Protein AF-A0AAV0CKN6-F1 (afdb_monomer_lite)

pLDDT: mean 80.54, std 20.23, range [41.22, 98.5]

Radius of gyration: 58.05 Å; chains: 1; bounding box: 113×53×182 Å

Foldseek 3Di:
DPDPVVVVVVVVVVVVVVVVVVVVVVVVVVVVVVVVVVVVVVVVVVVVVVVVVVVVVVVVVVVVVVVVVVVVVVVVVVVVVVVVVVVVVVVVVVVVVVVCVDPVVVVVV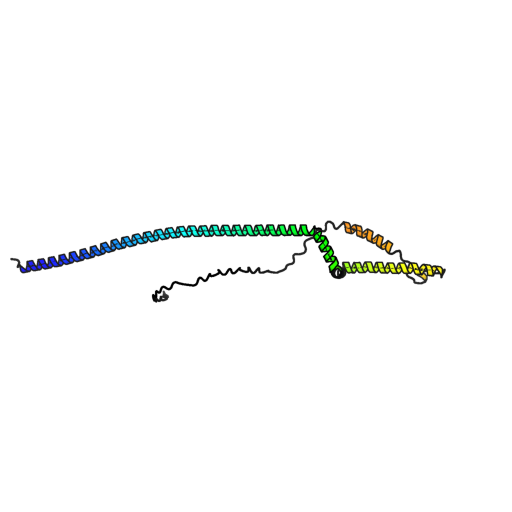VVVCVVCVVVVLVVCCPDPVNVVVVVVVVVLVVLQVVLVVCVVVVVVVVVVDVPDDCVVVVHDDRDDRSVVVVVVVVVVVVVVVVPPPPPPPPDDPPPPDPDPPPPPPPPPPPPPPPPDPDDDDDDDDDDDDDDDDDDDDDDDD

Sequence (253 aa):
MVSRRERLQKMNEELASLTNDTLEHRGHRAMAEAVLVTSEIIRRKDEQVRELQKALAIEQGKRNKMVKDMGALKDAHAAEIAYKNECHVRALDAAIDAYKESSEFEAERKAYIKAHLNEIGEEWLATPLGEEKVTQESLIAYQAGLYDMQQKIYPKLRDKFDDFDVNGWGLPKEMIDPEALVAKQQNSVAILGSLSSDADITEPPAVAEGGALELQMVEDNHQPLSAQTDSDRAVESAVDGRSVGQNISEADV

Secondary structure (DSSP, 8-state):
---HHHHHHHHHHHHHHHHHHHHHHHHHHHHHHHHHHHHHHHHHHHHHHHHHHHHHHHHHHHHHHHHHHHHHHHHHHHHHHHHHHHHHHHHHHHHHHHHHTSHHHHHHHHHHHHHSHHHHHHHHHTSHHHHHHHHHHHHHHHHHHHHHHHHHHHHHHHTT-TT--TTTTTPPPPPP-HHHHHHHHHHHHTTTTTSTT--------------------------------------------------------

Organism: NCBI:txid186058

Structure (mmCIF, N/CA/C/O backbone):
data_AF-A0AAV0CKN6-F1
#
_entry.id   AF-A0AAV0CKN6-F1
#
loop_
_atom_site.group_PDB
_atom_site.id
_atom_site.type_symbol
_atom_site.label_atom_id
_atom_site.label_alt_id
_atom_site.label_comp_id
_atom_site.label_asym_id
_atom_site.label_entity_id
_atom_site.label_seq_id
_atom_site.pdbx_PDB_ins_code
_atom_site.Cartn_x
_atom_site.Cartn_y
_atom_site.Cartn_z
_atom_site.occupancy
_atom_site.B_iso_or_equiv
_atom_site.auth_seq_id
_atom_site.auth_comp_id
_atom_site.auth_asym_id
_atom_site.auth_atom_id
_atom_site.pdbx_PDB_model_num
ATOM 1 N N . MET A 1 1 ? 64.314 -14.088 -108.136 1.00 54.25 1 MET A N 1
ATOM 2 C CA . MET A 1 1 ? 63.535 -12.833 -108.056 1.00 54.25 1 MET A CA 1
ATOM 3 C C . MET A 1 1 ? 62.227 -13.144 -107.345 1.00 54.25 1 MET A C 1
ATOM 5 O O . MET A 1 1 ? 61.379 -13.781 -107.947 1.00 54.25 1 MET A O 1
ATOM 9 N N . VAL A 1 2 ? 62.085 -12.778 -106.067 1.00 54.34 2 VAL A N 1
ATOM 10 C CA . VAL A 1 2 ? 60.826 -12.983 -105.320 1.00 54.34 2 VAL A CA 1
ATOM 11 C C . VAL A 1 2 ? 59.718 -12.163 -105.982 1.00 54.34 2 VAL A C 1
ATOM 13 O O . VAL A 1 2 ? 59.895 -10.951 -106.195 1.00 54.34 2 VAL A O 1
ATOM 16 N N . SER A 1 3 ? 58.609 -12.825 -106.326 1.00 75.12 3 SER A N 1
ATOM 17 C CA . SER A 1 3 ? 57.502 -12.233 -107.075 1.00 75.12 3 SER A CA 1
ATOM 18 C C . SER A 1 3 ? 56.858 -11.116 -106.257 1.00 75.12 3 SER A C 1
ATOM 20 O O . SER A 1 3 ? 56.640 -11.242 -105.052 1.00 75.12 3 SER A O 1
ATOM 22 N N . ARG A 1 4 ? 56.533 -9.991 -106.902 1.00 80.94 4 ARG A N 1
ATOM 23 C CA . ARG A 1 4 ? 55.840 -8.851 -106.271 1.00 80.94 4 ARG A CA 1
ATOM 24 C C . ARG A 1 4 ? 54.569 -9.290 -105.527 1.00 80.94 4 ARG A C 1
ATOM 26 O O . ARG A 1 4 ? 54.216 -8.686 -104.521 1.00 80.94 4 ARG A O 1
ATOM 33 N N . ARG A 1 5 ? 53.922 -10.360 -106.003 1.00 80.00 5 ARG A N 1
ATOM 34 C CA . ARG A 1 5 ? 52.720 -10.954 -105.409 1.00 80.00 5 ARG A CA 1
ATOM 35 C C . ARG A 1 5 ? 52.975 -11.579 -104.031 1.00 80.00 5 ARG A C 1
ATOM 37 O O . ARG A 1 5 ? 52.193 -11.332 -103.125 1.00 80.00 5 ARG A O 1
ATOM 44 N N . GLU A 1 6 ? 54.083 -12.296 -103.848 1.00 81.62 6 GLU A N 1
ATOM 45 C CA . GLU A 1 6 ? 54.453 -12.908 -102.557 1.00 81.62 6 GLU A CA 1
ATOM 46 C C . GLU A 1 6 ? 54.807 -11.843 -101.512 1.00 81.62 6 GLU A C 1
ATOM 48 O O . GLU A 1 6 ? 54.447 -11.968 -100.346 1.00 81.62 6 GLU A O 1
ATOM 53 N N . ARG A 1 7 ? 55.440 -10.738 -101.936 1.00 81.50 7 ARG A N 1
ATOM 54 C CA . ARG A 1 7 ? 55.707 -9.588 -101.054 1.00 81.50 7 ARG A CA 1
ATOM 55 C C . ARG A 1 7 ? 54.428 -8.896 -100.580 1.00 81.50 7 ARG A C 1
ATOM 57 O O . ARG A 1 7 ? 54.345 -8.525 -99.417 1.00 81.50 7 ARG A O 1
ATOM 64 N N . LEU A 1 8 ? 53.439 -8.730 -101.460 1.00 82.94 8 LEU A N 1
ATOM 65 C CA . LEU A 1 8 ? 52.141 -8.152 -101.094 1.00 82.94 8 LEU A CA 1
ATOM 66 C C . LEU A 1 8 ? 51.344 -9.071 -100.161 1.00 82.94 8 LEU A C 1
ATOM 68 O O . LEU A 1 8 ? 50.739 -8.582 -99.215 1.00 82.94 8 LEU A O 1
ATOM 72 N N . GLN A 1 9 ? 51.366 -10.384 -100.406 1.00 85.62 9 GLN A N 1
ATOM 73 C CA . GLN A 1 9 ? 50.691 -11.354 -99.545 1.00 85.62 9 GLN A CA 1
ATOM 74 C 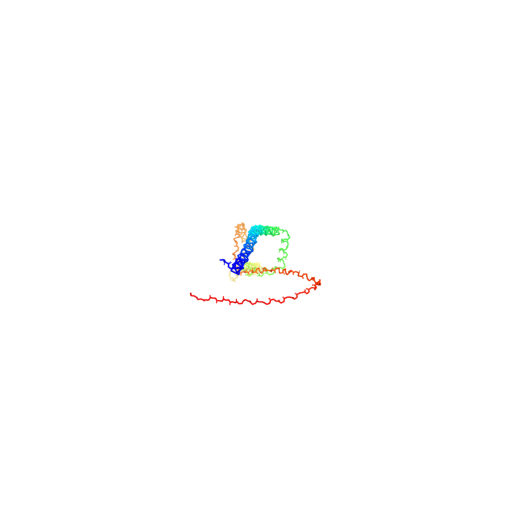C . GLN A 1 9 ? 51.305 -11.380 -98.142 1.00 85.62 9 GLN A C 1
ATOM 76 O O . GLN A 1 9 ? 50.573 -11.259 -97.166 1.00 85.62 9 GLN A O 1
ATOM 81 N N . LYS A 1 10 ? 52.639 -11.420 -98.046 1.00 85.56 10 LYS A N 1
ATOM 82 C CA . LYS A 1 10 ? 53.347 -11.361 -96.764 1.00 85.56 10 LYS A CA 1
ATOM 83 C C . LYS A 1 10 ? 53.040 -10.073 -95.988 1.00 85.56 10 LYS A C 1
ATOM 85 O O . LYS A 1 10 ? 52.745 -10.142 -94.805 1.00 85.56 10 LYS A O 1
ATOM 90 N N . MET A 1 11 ? 53.023 -8.914 -96.657 1.00 84.56 11 MET A N 1
ATOM 91 C CA . MET A 1 11 ? 52.621 -7.654 -96.010 1.00 84.56 11 MET A CA 1
ATOM 92 C C . MET A 1 11 ? 51.162 -7.671 -95.539 1.00 84.56 11 MET A C 1
ATOM 94 O O . MET A 1 11 ? 50.853 -7.077 -94.515 1.00 84.56 11 MET A O 1
ATOM 98 N N . ASN A 1 12 ? 50.257 -8.328 -96.268 1.00 84.19 12 ASN A N 1
ATOM 99 C CA . ASN A 1 12 ? 48.852 -8.414 -95.872 1.00 84.19 12 ASN A CA 1
ATOM 100 C C . ASN A 1 12 ? 48.654 -9.329 -94.650 1.00 84.19 12 ASN A C 1
ATOM 102 O O . ASN A 1 12 ? 47.876 -9.003 -93.760 1.00 84.19 12 ASN A O 1
ATOM 106 N N . GLU A 1 13 ? 49.386 -10.442 -94.583 1.00 86.94 13 GLU A N 1
ATOM 107 C CA . GLU A 1 13 ? 49.408 -11.342 -93.421 1.00 86.94 13 GLU A CA 1
ATOM 108 C C . GLU A 1 13 ? 50.040 -10.658 -92.194 1.00 86.94 13 GLU A C 1
ATOM 110 O O . GLU A 1 13 ? 49.492 -10.739 -91.095 1.00 86.94 13 GLU A O 1
ATOM 115 N N . GLU A 1 14 ? 51.127 -9.901 -92.382 1.00 85.56 14 GLU A N 1
ATOM 116 C CA . GLU A 1 14 ? 51.752 -9.090 -91.326 1.00 85.56 14 GLU A CA 1
ATOM 117 C C . GLU A 1 14 ? 50.821 -7.972 -90.826 1.00 85.56 14 GLU A C 1
ATOM 119 O O . GLU A 1 14 ? 50.719 -7.752 -89.619 1.00 85.56 14 GLU A O 1
ATOM 124 N N . LEU A 1 15 ? 50.091 -7.297 -91.724 1.00 83.31 15 LEU A N 1
ATOM 125 C CA . LEU A 1 15 ? 49.090 -6.294 -91.346 1.00 83.31 15 LEU A CA 1
ATOM 126 C C . LEU A 1 15 ? 47.916 -6.919 -90.590 1.00 83.31 15 LEU A C 1
ATOM 128 O O . LEU A 1 15 ? 47.493 -6.354 -89.587 1.00 83.31 15 LEU A O 1
ATOM 132 N N . ALA A 1 16 ? 47.417 -8.082 -91.021 1.00 81.94 16 ALA A N 1
ATOM 133 C CA . ALA A 1 16 ? 46.342 -8.791 -90.331 1.00 81.94 16 ALA A CA 1
ATOM 134 C C . ALA A 1 16 ? 46.762 -9.221 -88.913 1.00 81.94 16 ALA A C 1
ATOM 136 O O . ALA A 1 16 ? 46.019 -8.979 -87.959 1.00 81.94 16 ALA A O 1
ATOM 137 N N . SER A 1 17 ? 47.976 -9.767 -88.757 1.00 85.94 17 SER A N 1
ATOM 138 C CA . SER A 1 17 ? 48.549 -10.104 -87.445 1.00 85.94 17 SER A CA 1
ATOM 139 C C . SER A 1 17 ? 48.675 -8.865 -86.560 1.00 85.94 17 SER A C 1
ATOM 141 O O . SER A 1 17 ? 48.179 -8.868 -85.440 1.00 85.94 17 SER A O 1
ATOM 143 N N . LEU A 1 18 ? 49.231 -7.765 -87.081 1.00 84.94 18 LEU A N 1
ATOM 144 C CA . LEU A 1 18 ? 49.384 -6.516 -86.329 1.00 84.94 18 LEU A CA 1
ATOM 145 C C . LEU A 1 18 ? 48.027 -5.921 -85.920 1.00 84.94 18 LEU A C 1
ATOM 147 O O . LEU A 1 18 ? 47.875 -5.399 -84.814 1.00 84.94 18 LEU A O 1
ATOM 151 N N . THR A 1 19 ? 47.016 -5.997 -86.790 1.00 81.44 19 THR A N 1
ATOM 152 C CA . THR A 1 19 ? 45.659 -5.549 -86.446 1.00 81.44 19 THR A CA 1
ATOM 153 C C . THR A 1 19 ? 45.013 -6.425 -85.377 1.00 81.44 19 THR A C 1
ATOM 155 O O . THR A 1 19 ? 44.299 -5.895 -84.529 1.00 81.44 19 THR A O 1
ATOM 158 N N . ASN A 1 20 ? 45.285 -7.732 -85.373 1.00 82.94 20 ASN A N 1
ATOM 159 C CA . ASN A 1 20 ? 44.763 -8.630 -84.348 1.00 82.94 20 ASN A CA 1
ATOM 160 C C . ASN A 1 20 ? 45.470 -8.402 -83.002 1.00 82.94 20 ASN A C 1
ATOM 162 O O . ASN A 1 20 ? 44.800 -8.177 -81.998 1.00 82.94 20 ASN A O 1
ATOM 166 N N . ASP A 1 21 ? 46.802 -8.300 -83.000 1.00 84.38 21 ASP A N 1
ATOM 167 C CA . ASP A 1 21 ? 47.598 -8.024 -81.795 1.00 84.38 21 ASP A CA 1
ATOM 168 C C . ASP A 1 21 ? 47.212 -6.675 -81.166 1.00 84.38 21 ASP A C 1
ATOM 170 O O . ASP A 1 21 ? 47.050 -6.545 -79.952 1.00 84.38 21 ASP A O 1
ATOM 174 N N . THR A 1 22 ? 46.995 -5.641 -81.987 1.00 85.50 22 THR A N 1
ATOM 175 C CA . THR A 1 22 ? 46.550 -4.327 -81.490 1.00 85.50 22 THR A CA 1
ATOM 176 C C . THR A 1 22 ? 45.123 -4.350 -80.942 1.00 85.50 22 THR A C 1
ATOM 178 O O . THR A 1 22 ? 44.839 -3.634 -79.975 1.00 85.50 22 THR A O 1
ATOM 181 N N . LEU A 1 23 ? 44.231 -5.170 -81.506 1.00 87.25 23 LEU A N 1
ATOM 182 C CA . LEU A 1 23 ? 42.871 -5.355 -80.998 1.00 87.25 23 LEU A CA 1
ATOM 183 C C . LEU A 1 23 ? 42.874 -6.102 -79.657 1.00 87.25 23 LEU A C 1
ATOM 185 O O . LEU A 1 23 ? 42.209 -5.662 -78.717 1.00 87.25 23 LEU A O 1
ATOM 189 N N . GLU A 1 24 ? 43.665 -7.169 -79.542 1.00 89.06 24 GLU A N 1
ATOM 190 C CA . GLU A 1 24 ? 43.836 -7.943 -78.308 1.00 89.06 24 GLU A CA 1
ATOM 191 C C . GLU A 1 24 ? 44.451 -7.084 -77.196 1.00 89.06 24 GLU A C 1
ATOM 193 O O . GLU A 1 24 ? 43.896 -6.993 -76.097 1.00 89.06 24 GLU A O 1
ATOM 198 N N . HIS A 1 25 ? 45.522 -6.337 -77.486 1.00 89.56 25 HIS A N 1
ATOM 199 C CA . HIS A 1 25 ? 46.110 -5.399 -76.526 1.00 89.56 25 HIS A CA 1
ATOM 200 C C . HIS A 1 25 ? 45.129 -4.306 -76.085 1.00 89.56 25 HIS A C 1
ATOM 202 O O . HIS A 1 25 ? 45.097 -3.945 -74.905 1.00 89.56 25 HIS A O 1
ATOM 208 N N . ARG A 1 26 ? 44.297 -3.788 -76.999 1.00 90.62 26 ARG A N 1
ATOM 209 C CA . ARG A 1 26 ? 43.257 -2.804 -76.660 1.00 90.62 26 ARG A CA 1
ATOM 210 C C . ARG A 1 26 ? 42.178 -3.410 -75.763 1.00 90.62 26 ARG A C 1
ATOM 212 O O . ARG A 1 26 ? 41.757 -2.750 -74.814 1.00 90.62 26 ARG A O 1
ATOM 219 N N . GLY A 1 27 ? 41.764 -4.648 -76.032 1.00 92.00 27 GLY A N 1
ATOM 220 C CA . GLY A 1 27 ? 40.809 -5.390 -75.209 1.00 92.00 27 GLY A CA 1
ATOM 221 C C . GLY A 1 27 ? 41.337 -5.648 -73.798 1.00 92.00 27 GLY A C 1
ATOM 222 O O . GLY A 1 27 ? 40.669 -5.314 -72.819 1.00 92.00 27 GLY A O 1
ATOM 223 N N . HIS A 1 28 ? 42.569 -6.149 -73.678 1.00 93.25 28 HIS A N 1
ATOM 224 C CA . HIS A 1 28 ? 43.218 -6.367 -72.383 1.00 93.25 28 HIS A CA 1
ATOM 225 C C . HIS A 1 28 ? 43.399 -5.070 -71.596 1.00 93.25 28 HIS A C 1
ATOM 227 O O . HIS A 1 28 ? 43.156 -5.050 -70.390 1.00 93.25 28 HIS A O 1
ATOM 233 N N . ARG A 1 29 ? 43.763 -3.971 -72.268 1.00 94.88 29 ARG A N 1
ATOM 234 C CA . ARG A 1 29 ? 43.865 -2.656 -71.629 1.00 94.88 29 ARG A CA 1
ATOM 235 C C . ARG A 1 29 ? 42.516 -2.175 -71.094 1.00 94.88 29 ARG A C 1
ATOM 237 O O . ARG A 1 29 ? 42.446 -1.777 -69.937 1.00 94.88 29 ARG A O 1
ATOM 244 N N . ALA A 1 30 ? 41.455 -2.248 -71.896 1.00 94.38 30 ALA A N 1
ATOM 245 C CA . ALA A 1 30 ? 40.116 -1.849 -71.463 1.00 94.38 30 ALA A CA 1
ATOM 246 C C . ALA A 1 30 ? 39.616 -2.704 -70.284 1.00 94.38 30 ALA A C 1
ATOM 248 O O . ALA A 1 30 ? 39.028 -2.180 -69.339 1.00 94.38 30 ALA A O 1
ATOM 249 N N . MET A 1 31 ? 39.895 -4.012 -70.302 1.00 96.31 31 MET A N 1
ATOM 250 C CA . MET A 1 31 ? 39.565 -4.908 -69.193 1.00 96.31 31 MET A CA 1
ATOM 251 C C . MET A 1 31 ? 40.360 -4.560 -67.928 1.00 96.31 31 MET A C 1
ATOM 253 O O . MET A 1 31 ? 39.778 -4.489 -66.849 1.00 96.31 31 MET A O 1
ATOM 257 N N . ALA A 1 32 ? 41.663 -4.290 -68.046 1.00 95.94 32 ALA A N 1
ATOM 258 C CA . ALA A 1 32 ? 42.490 -3.873 -66.916 1.00 95.94 32 ALA A CA 1
ATOM 259 C C . ALA A 1 32 ? 42.001 -2.546 -66.310 1.00 95.94 32 ALA A C 1
ATOM 261 O O . ALA A 1 32 ? 41.879 -2.437 -65.091 1.00 95.94 32 ALA A O 1
ATOM 262 N N . GLU A 1 33 ? 41.651 -1.565 -67.146 1.00 96.56 33 GLU A N 1
ATOM 263 C CA . GLU A 1 33 ? 41.065 -0.294 -66.703 1.00 96.56 33 GLU A CA 1
ATOM 264 C C . GLU A 1 33 ? 39.723 -0.517 -65.975 1.00 96.56 33 GLU A C 1
ATOM 266 O O . GLU A 1 33 ? 39.515 0.029 -64.891 1.00 96.56 33 GLU A O 1
ATOM 271 N N . ALA A 1 34 ? 38.845 -1.385 -66.491 1.00 96.00 34 ALA A N 1
ATOM 272 C CA . ALA A 1 34 ? 37.578 -1.726 -65.837 1.00 96.00 34 ALA A CA 1
ATOM 273 C C . ALA A 1 34 ? 37.771 -2.436 -64.483 1.00 96.00 34 ALA A C 1
ATOM 275 O O . ALA A 1 34 ? 37.053 -2.141 -63.521 1.00 96.00 34 ALA A O 1
ATOM 276 N N . VAL A 1 35 ? 38.752 -3.340 -64.380 1.00 97.62 35 VAL A N 1
ATOM 277 C CA . VAL A 1 35 ? 39.113 -4.005 -63.117 1.00 97.62 35 VAL A CA 1
ATOM 278 C C . VAL A 1 35 ? 39.633 -2.986 -62.105 1.00 97.62 35 VAL A C 1
ATOM 280 O O . VAL A 1 35 ? 39.199 -3.012 -60.954 1.00 97.62 35 VAL A O 1
ATOM 283 N N . LEU A 1 36 ? 40.490 -2.050 -62.525 1.00 97.31 36 LEU A N 1
ATOM 284 C CA . LEU A 1 36 ? 40.993 -0.986 -61.652 1.00 97.31 36 LEU A CA 1
ATOM 285 C C . LEU A 1 36 ? 39.854 -0.103 -61.130 1.00 97.31 36 LEU A C 1
ATOM 287 O O . LEU A 1 36 ? 39.724 0.060 -59.917 1.00 97.31 36 LEU A O 1
ATOM 291 N N . VAL A 1 37 ? 38.968 0.377 -62.008 1.00 97.94 37 VAL A N 1
ATOM 292 C CA . VAL A 1 37 ? 37.799 1.179 -61.604 1.00 97.94 37 VAL A CA 1
ATOM 293 C C . VAL A 1 37 ? 36.902 0.403 -60.637 1.00 97.94 37 VAL A C 1
ATOM 295 O O . VAL A 1 37 ? 36.488 0.935 -59.607 1.00 97.94 37 VAL A O 1
ATOM 298 N N . THR A 1 38 ? 36.639 -0.874 -60.920 1.00 97.06 38 THR A N 1
ATOM 299 C CA . THR A 1 38 ? 35.826 -1.726 -60.040 1.00 97.06 38 THR A CA 1
ATOM 300 C C . THR A 1 38 ? 36.497 -1.919 -58.681 1.00 97.06 38 THR A C 1
ATOM 302 O O . THR A 1 38 ? 35.830 -1.813 -57.652 1.00 97.06 38 THR A O 1
ATOM 305 N N . SER A 1 39 ? 37.818 -2.124 -58.651 1.00 97.50 39 SER A N 1
ATOM 306 C CA . SER A 1 39 ? 38.579 -2.265 -57.406 1.00 97.50 39 SER A CA 1
ATOM 307 C C . SER A 1 39 ? 38.536 -0.994 -56.550 1.00 97.50 39 SER A C 1
ATOM 309 O O . SER A 1 39 ? 38.376 -1.073 -55.332 1.00 97.50 39 SER A O 1
ATOM 311 N N . GLU A 1 40 ? 38.573 0.190 -57.171 1.00 98.00 40 GLU A N 1
ATOM 312 C CA . GLU A 1 40 ? 38.413 1.457 -56.458 1.00 98.00 40 GLU A CA 1
ATOM 313 C C . GLU A 1 40 ? 37.003 1.631 -55.890 1.00 98.00 40 GLU A C 1
ATOM 315 O O . GLU A 1 40 ? 36.852 2.116 -54.766 1.00 98.00 40 GLU A O 1
ATOM 320 N N . ILE A 1 41 ? 35.971 1.230 -56.639 1.00 97.94 41 ILE A N 1
ATOM 321 C CA . ILE A 1 41 ? 34.579 1.273 -56.175 1.00 97.94 41 ILE A CA 1
ATOM 322 C C . ILE A 1 41 ? 34.391 0.346 -54.972 1.00 97.94 41 ILE A C 1
ATOM 324 O O . ILE A 1 41 ? 33.804 0.773 -53.977 1.00 97.94 41 ILE A O 1
ATOM 328 N N . ILE A 1 42 ? 34.906 -0.887 -55.036 1.00 97.81 42 ILE A N 1
ATOM 329 C CA . ILE A 1 42 ? 34.853 -1.847 -53.921 1.00 97.81 42 ILE A CA 1
ATOM 330 C C . ILE A 1 42 ? 35.547 -1.250 -52.696 1.00 97.81 42 ILE A C 1
ATOM 332 O O . ILE A 1 42 ? 34.928 -1.140 -51.642 1.00 97.81 42 ILE A O 1
ATOM 336 N N . ARG A 1 43 ? 36.768 -0.726 -52.859 1.00 98.06 43 ARG A N 1
ATOM 337 C CA . ARG A 1 43 ? 37.518 -0.099 -51.761 1.00 98.06 43 ARG A CA 1
ATOM 338 C C . ARG A 1 43 ? 36.752 1.053 -51.104 1.00 98.06 43 ARG A C 1
ATOM 340 O O . ARG A 1 43 ? 36.772 1.182 -49.883 1.00 98.06 43 ARG A O 1
ATOM 347 N N . ARG A 1 44 ? 36.083 1.903 -51.894 1.00 98.31 44 ARG A N 1
ATOM 348 C CA . ARG A 1 44 ? 35.260 3.006 -51.362 1.00 98.31 44 ARG A CA 1
ATOM 349 C C . ARG A 1 44 ? 34.041 2.489 -50.600 1.00 98.31 44 ARG A C 1
ATOM 351 O O . ARG A 1 44 ? 33.729 3.034 -49.545 1.00 98.31 44 ARG A O 1
ATOM 358 N N . LYS A 1 45 ? 33.369 1.452 -51.105 1.00 97.88 45 LYS A N 1
ATOM 359 C CA . LYS A 1 45 ? 32.229 0.827 -50.417 1.00 97.88 45 LYS A CA 1
ATOM 360 C C . LYS A 1 45 ? 32.656 0.162 -49.110 1.00 97.88 45 LYS A C 1
ATOM 362 O O . LYS A 1 45 ? 31.976 0.342 -48.108 1.00 97.88 45 LYS A O 1
ATOM 367 N N . ASP A 1 46 ? 33.800 -0.517 -49.091 1.00 98.25 46 ASP A N 1
ATOM 368 C CA . ASP A 1 46 ? 34.343 -1.124 -47.871 1.00 98.25 46 ASP A CA 1
ATOM 369 C C . ASP A 1 46 ? 34.661 -0.071 -46.805 1.00 98.25 46 ASP A C 1
ATOM 371 O O . ASP A 1 46 ? 34.409 -0.289 -45.620 1.00 98.25 46 ASP A O 1
ATOM 375 N N . GLU A 1 47 ? 35.178 1.093 -47.212 1.00 98.31 47 GLU A N 1
ATOM 376 C CA . GLU A 1 47 ? 35.387 2.218 -46.297 1.00 98.31 47 GLU A CA 1
ATOM 377 C C . GLU A 1 47 ? 34.060 2.741 -45.737 1.00 98.31 47 GLU A C 1
ATOM 379 O O . GLU A 1 47 ? 33.927 2.921 -44.530 1.00 98.31 47 GLU A O 1
ATOM 384 N N . GLN A 1 48 ? 33.045 2.915 -46.588 1.00 98.06 48 GLN A N 1
ATOM 385 C CA . GLN A 1 48 ? 31.711 3.333 -46.146 1.00 98.06 48 GLN A CA 1
ATOM 386 C C . GLN A 1 48 ? 31.086 2.332 -45.170 1.00 98.06 48 GLN A C 1
ATOM 388 O O . GLN A 1 48 ? 30.512 2.743 -44.165 1.00 98.06 48 GLN A O 1
ATOM 393 N N . VAL A 1 49 ? 31.221 1.027 -45.429 1.00 98.19 49 VAL A N 1
ATOM 394 C CA . VAL A 1 49 ? 30.745 -0.023 -44.517 1.00 98.19 49 VAL A CA 1
ATOM 395 C C . VAL A 1 49 ? 31.466 0.071 -43.175 1.00 98.19 49 VAL A C 1
ATOM 397 O O . VAL A 1 49 ? 30.806 0.024 -42.137 1.00 98.19 49 VAL A O 1
ATOM 400 N N . ARG A 1 50 ? 32.791 0.267 -43.171 1.00 98.44 50 ARG A N 1
ATOM 401 C CA . ARG A 1 50 ? 33.561 0.439 -41.930 1.00 98.44 50 ARG A CA 1
ATOM 402 C C . ARG A 1 50 ? 33.126 1.676 -41.146 1.00 98.44 50 ARG A C 1
ATOM 404 O O . ARG A 1 50 ? 32.963 1.588 -39.930 1.00 98.44 50 ARG A O 1
ATOM 411 N N . GLU A 1 51 ? 32.887 2.804 -41.808 1.00 98.38 51 GLU A N 1
ATOM 412 C CA . GLU A 1 51 ? 32.406 4.021 -41.142 1.00 98.38 51 GLU A CA 1
ATOM 413 C C . GLU A 1 51 ? 30.975 3.870 -40.602 1.00 98.38 51 GLU A C 1
ATOM 415 O O . GLU A 1 51 ? 30.703 4.252 -39.462 1.00 98.38 51 GLU A O 1
ATOM 420 N N . LEU A 1 52 ? 30.073 3.226 -41.350 1.00 97.81 52 LEU A N 1
ATOM 421 C CA . LEU A 1 52 ? 28.720 2.920 -40.872 1.00 97.81 52 LEU A CA 1
ATOM 422 C C . LEU A 1 52 ? 28.734 1.958 -39.677 1.00 97.81 52 LEU A C 1
ATOM 424 O O . LEU A 1 52 ? 27.967 2.148 -38.734 1.00 97.81 52 LEU A O 1
ATOM 428 N N . GLN A 1 53 ? 29.623 0.963 -39.670 1.00 98.19 53 GLN A N 1
ATOM 429 C CA . GLN A 1 53 ? 29.794 0.053 -38.534 1.00 98.19 53 GLN A CA 1
ATOM 430 C C . GLN A 1 53 ? 30.289 0.787 -37.281 1.00 98.19 53 GLN A C 1
ATOM 432 O O . GLN A 1 53 ? 29.761 0.557 -36.192 1.00 98.19 53 GLN A O 1
ATOM 437 N N . LYS A 1 54 ? 31.250 1.712 -37.421 1.00 98.44 54 LYS A N 1
ATOM 438 C CA . LYS A 1 54 ? 31.702 2.564 -36.306 1.00 98.44 54 LYS A CA 1
ATOM 439 C C . LYS A 1 54 ? 30.572 3.453 -35.785 1.00 98.44 54 LYS A C 1
ATOM 441 O O . LYS A 1 54 ? 30.365 3.523 -34.575 1.00 98.44 54 LYS A O 1
ATOM 446 N N . ALA A 1 55 ? 29.824 4.100 -36.680 1.00 98.19 55 ALA A N 1
ATOM 447 C CA . ALA A 1 55 ? 28.689 4.941 -36.307 1.00 98.19 55 ALA A CA 1
ATOM 448 C C . ALA A 1 55 ? 27.605 4.136 -35.570 1.00 98.19 55 ALA A C 1
ATOM 450 O O . ALA A 1 55 ? 27.113 4.575 -34.529 1.00 98.19 55 ALA A O 1
ATOM 451 N N . LEU A 1 56 ? 27.295 2.926 -36.048 1.00 98.25 56 LEU A N 1
ATOM 452 C CA . LEU A 1 56 ? 26.347 2.024 -35.397 1.00 98.25 56 LEU A CA 1
ATOM 453 C C . LEU A 1 56 ? 26.812 1.629 -33.990 1.00 98.25 56 LEU A C 1
ATOM 455 O O . LEU A 1 56 ? 26.011 1.664 -33.059 1.00 98.25 56 LEU A O 1
ATOM 459 N N . ALA A 1 57 ? 28.095 1.304 -33.812 1.00 98.50 57 ALA A N 1
ATOM 460 C CA . ALA A 1 57 ? 28.650 0.967 -32.502 1.00 98.50 57 ALA A CA 1
ATOM 461 C C . ALA A 1 57 ? 28.562 2.144 -31.512 1.00 98.50 57 ALA A C 1
ATOM 463 O O . ALA A 1 57 ? 28.222 1.953 -30.343 1.00 98.50 57 ALA A O 1
ATOM 464 N N . ILE A 1 58 ? 28.808 3.374 -31.979 1.00 98.38 58 ILE A N 1
ATOM 465 C CA . ILE A 1 58 ? 28.667 4.589 -31.164 1.00 98.38 58 ILE A CA 1
ATOM 466 C C . ILE A 1 58 ? 27.208 4.790 -30.738 1.00 98.38 58 ILE A C 1
ATOM 468 O O . ILE A 1 58 ? 26.944 5.023 -29.557 1.00 98.38 58 ILE A O 1
ATOM 472 N N . GLU A 1 59 ? 26.255 4.679 -31.666 1.00 97.94 59 GLU A N 1
ATOM 473 C CA . GLU A 1 59 ? 24.826 4.829 -31.358 1.00 97.94 59 GLU A CA 1
ATOM 474 C C . GLU A 1 59 ? 24.308 3.721 -30.433 1.00 97.94 59 GLU A C 1
ATOM 476 O O . GLU A 1 59 ? 23.557 3.998 -29.497 1.00 97.94 59 GLU A O 1
ATOM 481 N N . GLN A 1 60 ? 24.765 2.479 -30.606 1.00 98.19 60 GLN A N 1
ATOM 482 C CA . GLN A 1 60 ? 24.475 1.392 -29.666 1.00 98.19 60 GLN A CA 1
ATOM 483 C C . GLN A 1 60 ? 25.032 1.691 -28.269 1.00 98.19 60 GLN A C 1
ATOM 485 O O . GLN A 1 60 ? 24.330 1.497 -27.277 1.00 98.19 60 GLN A O 1
ATOM 490 N N . GLY A 1 61 ? 26.249 2.234 -28.176 1.00 98.50 61 GLY A N 1
ATOM 491 C CA . GLY A 1 61 ? 26.832 2.684 -26.912 1.00 98.50 61 GLY A CA 1
ATOM 492 C C . GLY A 1 61 ? 25.998 3.774 -26.231 1.00 98.50 61 GLY A C 1
ATOM 493 O O . GLY A 1 61 ? 25.707 3.674 -25.037 1.00 98.50 61 GLY A O 1
ATOM 494 N N . LYS A 1 62 ? 25.549 4.783 -26.990 1.00 98.50 62 LYS A N 1
ATOM 495 C CA . LYS A 1 62 ? 24.660 5.845 -26.484 1.00 98.50 62 LYS A CA 1
ATOM 496 C C . LYS A 1 62 ? 23.317 5.289 -26.016 1.00 98.50 62 LYS A C 1
ATOM 498 O O . LYS A 1 62 ? 22.876 5.636 -24.922 1.00 98.50 62 LYS A O 1
ATOM 503 N N . ARG A 1 63 ? 22.691 4.402 -26.799 1.00 98.12 63 ARG A N 1
ATOM 504 C CA . ARG A 1 63 ? 21.427 3.748 -26.429 1.00 98.12 63 ARG A CA 1
ATOM 505 C C . ARG A 1 63 ? 21.581 2.944 -25.142 1.00 98.12 63 ARG A C 1
ATOM 507 O O . ARG A 1 63 ? 20.767 3.102 -24.242 1.00 98.12 63 ARG A O 1
ATOM 514 N N . ASN A 1 64 ? 22.630 2.132 -25.024 1.00 98.38 64 ASN A N 1
ATOM 515 C CA . ASN A 1 64 ? 22.877 1.335 -23.820 1.00 98.38 64 ASN A CA 1
ATOM 516 C C . ASN A 1 64 ? 23.077 2.224 -22.587 1.00 98.38 64 ASN A C 1
ATOM 518 O O . ASN A 1 64 ? 22.555 1.918 -21.515 1.00 98.38 64 ASN A O 1
ATOM 522 N N . LYS A 1 65 ? 23.776 3.355 -22.746 1.00 98.31 65 LYS A N 1
ATOM 523 C CA . LYS A 1 65 ? 23.909 4.353 -21.682 1.00 98.31 65 LYS A CA 1
ATOM 524 C C . LYS A 1 65 ? 22.550 4.945 -21.292 1.00 98.31 65 LYS A C 1
ATOM 526 O O . LYS A 1 65 ? 22.216 4.937 -20.117 1.00 98.31 65 LYS A O 1
ATOM 531 N N . MET A 1 66 ? 21.745 5.379 -22.262 1.00 98.44 66 MET A N 1
ATOM 532 C CA . MET A 1 66 ? 20.410 5.934 -22.005 1.00 98.44 66 MET A CA 1
ATOM 533 C C . MET A 1 66 ? 19.484 4.927 -21.311 1.00 98.44 66 MET A C 1
ATOM 535 O O . MET A 1 66 ? 18.776 5.299 -20.383 1.00 98.44 66 MET A O 1
ATOM 539 N N . VAL A 1 67 ? 19.506 3.654 -21.719 1.00 98.50 67 VAL A N 1
ATOM 540 C CA . VAL A 1 67 ? 18.731 2.585 -21.066 1.00 98.50 67 VAL A CA 1
ATOM 541 C C . VAL A 1 67 ? 19.156 2.420 -19.607 1.00 98.50 67 VAL A C 1
ATOM 543 O O . VAL A 1 67 ? 18.299 2.301 -18.734 1.00 98.50 67 VAL A O 1
ATOM 546 N N . LYS A 1 68 ? 20.464 2.465 -19.327 1.00 98.38 68 LYS A N 1
ATOM 547 C CA . LYS A 1 68 ? 20.988 2.396 -17.959 1.00 98.38 68 LYS A CA 1
ATOM 548 C C . LYS A 1 68 ? 20.560 3.604 -17.121 1.00 98.38 68 LYS A C 1
ATOM 550 O O . LYS A 1 68 ? 20.090 3.420 -16.002 1.00 98.38 68 LYS A O 1
ATOM 555 N N . ASP A 1 69 ? 20.686 4.810 -17.669 1.00 98.00 69 ASP A N 1
ATOM 556 C CA . ASP A 1 69 ? 20.311 6.053 -16.987 1.00 98.00 69 ASP A CA 1
ATOM 557 C C . ASP A 1 69 ? 18.793 6.095 -16.719 1.00 98.00 69 ASP A C 1
ATOM 559 O O . ASP A 1 69 ? 18.360 6.459 -15.627 1.00 98.00 69 ASP A O 1
ATOM 563 N N . MET A 1 70 ? 17.976 5.633 -17.674 1.00 98.12 70 MET A N 1
ATOM 564 C CA . MET A 1 70 ? 16.533 5.464 -17.486 1.00 98.12 70 MET A CA 1
ATOM 565 C C . MET A 1 70 ? 16.190 4.429 -16.412 1.00 98.12 70 MET A C 1
ATOM 567 O O . MET A 1 70 ? 15.241 4.643 -15.663 1.00 98.12 70 MET A O 1
ATOM 571 N N . GLY A 1 71 ? 16.925 3.315 -16.343 1.00 98.25 71 GLY A N 1
ATOM 572 C CA . GLY A 1 71 ? 16.757 2.317 -15.285 1.00 98.25 71 GLY A CA 1
ATOM 573 C C . GLY A 1 71 ? 17.005 2.926 -13.907 1.00 98.25 71 GLY A C 1
ATOM 574 O O . GLY A 1 71 ? 16.121 2.899 -13.059 1.00 98.25 71 GLY A O 1
ATOM 575 N N . ALA A 1 72 ? 18.146 3.598 -13.736 1.00 98.38 72 ALA A N 1
ATOM 576 C CA . ALA A 1 72 ? 18.490 4.269 -12.483 1.00 98.38 72 ALA A CA 1
ATOM 577 C C . ALA A 1 72 ? 17.465 5.345 -12.080 1.00 98.38 72 ALA A C 1
ATOM 579 O O . ALA A 1 72 ? 17.142 5.480 -10.901 1.00 98.38 72 ALA A O 1
ATOM 580 N N . LEU A 1 73 ? 16.923 6.094 -13.049 1.00 98.38 73 LEU A N 1
ATOM 581 C CA . LEU A 1 73 ? 15.881 7.087 -12.787 1.00 98.38 73 LEU A CA 1
ATOM 582 C C . LEU A 1 73 ? 14.569 6.440 -12.318 1.00 98.38 73 LEU A C 1
ATOM 584 O O . LEU A 1 73 ? 13.931 6.956 -11.402 1.00 98.38 73 LEU A O 1
ATOM 588 N N . LYS A 1 74 ? 14.171 5.311 -12.920 1.00 98.19 74 LYS A N 1
ATOM 589 C CA . LYS A 1 74 ? 12.985 4.554 -12.491 1.00 98.19 74 LYS A CA 1
ATOM 590 C C . LYS A 1 74 ? 13.149 4.009 -11.076 1.00 98.19 74 LYS A C 1
ATOM 592 O O . LYS A 1 74 ? 12.226 4.153 -10.280 1.00 98.19 74 LYS A O 1
ATOM 597 N N . ASP A 1 75 ? 14.315 3.453 -10.757 1.00 98.12 75 ASP A N 1
ATOM 598 C CA . ASP A 1 75 ? 14.608 2.926 -9.422 1.00 98.12 75 ASP A CA 1
ATOM 599 C C . ASP A 1 75 ? 14.591 4.043 -8.367 1.00 98.12 75 ASP A C 1
ATOM 601 O O . ASP A 1 75 ? 13.995 3.887 -7.301 1.00 98.12 75 ASP A O 1
ATOM 605 N N . ALA A 1 76 ? 15.171 5.208 -8.683 1.00 98.31 76 ALA A N 1
ATOM 606 C CA . ALA A 1 76 ? 15.140 6.377 -7.805 1.00 98.31 76 ALA A CA 1
ATOM 607 C C . ALA A 1 76 ? 13.709 6.883 -7.562 1.00 98.31 76 ALA A C 1
ATOM 609 O O . ALA A 1 76 ? 13.336 7.166 -6.425 1.00 98.31 76 ALA A O 1
ATOM 610 N N . HIS A 1 77 ? 12.888 6.948 -8.613 1.00 98.00 77 HIS A N 1
ATOM 611 C CA . HIS A 1 77 ? 11.487 7.349 -8.498 1.00 98.00 77 HIS A CA 1
ATOM 612 C C . HIS A 1 77 ? 10.657 6.336 -7.693 1.00 98.00 77 HIS A C 1
ATOM 614 O O . HIS A 1 77 ? 9.838 6.726 -6.862 1.00 98.00 77 HIS A O 1
ATOM 620 N N . ALA A 1 78 ? 10.892 5.035 -7.887 1.00 97.81 78 ALA A N 1
ATOM 621 C CA . ALA A 1 78 ? 10.242 3.990 -7.100 1.00 97.81 78 ALA A CA 1
ATOM 622 C C . ALA A 1 78 ? 10.601 4.099 -5.608 1.00 97.81 78 ALA A C 1
ATOM 624 O O . ALA A 1 78 ? 9.715 4.011 -4.756 1.00 97.81 78 ALA A O 1
ATOM 625 N N . ALA A 1 79 ? 11.872 4.363 -5.288 1.00 98.25 79 ALA A N 1
ATOM 626 C CA . ALA A 1 79 ? 12.316 4.595 -3.916 1.00 98.25 79 ALA A CA 1
ATOM 627 C C . ALA A 1 79 ? 11.682 5.856 -3.300 1.00 98.25 79 ALA A C 1
ATOM 629 O O . ALA A 1 79 ? 11.279 5.833 -2.138 1.00 98.25 79 ALA A O 1
ATOM 630 N N . GLU A 1 80 ? 11.539 6.938 -4.072 1.00 98.38 80 GLU A N 1
ATOM 631 C CA . GLU A 1 80 ? 10.873 8.163 -3.615 1.00 98.38 80 GLU A CA 1
ATOM 632 C C . GLU A 1 80 ? 9.388 7.929 -3.299 1.00 98.38 80 GLU A C 1
ATOM 634 O O . GLU A 1 80 ? 8.900 8.393 -2.266 1.00 98.38 80 GLU A O 1
ATOM 639 N N . ILE A 1 81 ? 8.668 7.191 -4.152 1.00 97.94 81 ILE A N 1
ATOM 640 C CA . ILE A 1 81 ? 7.267 6.822 -3.896 1.00 97.94 81 ILE A CA 1
ATOM 641 C C . ILE A 1 81 ? 7.159 5.970 -2.630 1.00 97.94 81 ILE A C 1
ATOM 643 O O . ILE A 1 81 ? 6.327 6.264 -1.773 1.00 97.94 81 ILE A O 1
ATOM 647 N N . ALA A 1 82 ? 8.003 4.943 -2.489 1.00 97.94 82 ALA A N 1
ATOM 648 C CA . ALA A 1 82 ? 7.996 4.074 -1.314 1.00 97.94 82 ALA A CA 1
ATOM 649 C C . ALA A 1 82 ? 8.232 4.874 -0.023 1.00 97.94 82 ALA A C 1
ATOM 651 O O . ALA A 1 82 ? 7.479 4.729 0.939 1.00 97.94 82 ALA A O 1
ATOM 652 N N . TYR A 1 83 ? 9.211 5.782 -0.042 1.00 98.25 83 TYR A N 1
ATOM 653 C CA . TYR A 1 83 ? 9.497 6.676 1.076 1.00 98.25 83 TYR A CA 1
ATOM 654 C C . TYR A 1 83 ? 8.306 7.582 1.421 1.00 98.25 83 TYR A C 1
ATOM 656 O O . TYR A 1 83 ? 7.920 7.681 2.585 1.00 98.25 83 TYR A O 1
ATOM 664 N N . LYS A 1 84 ? 7.678 8.221 0.424 1.00 98.12 84 LYS A N 1
ATOM 665 C CA . LYS A 1 84 ? 6.502 9.079 0.655 1.00 98.12 84 LYS A CA 1
ATOM 666 C C . LYS A 1 84 ? 5.331 8.300 1.241 1.00 98.12 84 LYS A C 1
ATOM 668 O O . LYS A 1 84 ? 4.694 8.789 2.169 1.00 98.12 84 LYS A O 1
ATOM 673 N N . ASN A 1 85 ? 5.077 7.093 0.741 1.00 97.50 85 ASN A N 1
ATOM 674 C CA . ASN A 1 85 ? 4.018 6.234 1.263 1.00 97.50 85 ASN A CA 1
ATOM 675 C C . ASN A 1 85 ? 4.275 5.865 2.725 1.00 97.50 85 ASN A C 1
ATOM 677 O O . ASN A 1 85 ? 3.368 5.973 3.544 1.00 97.50 85 ASN A O 1
ATOM 681 N N . GLU A 1 86 ? 5.510 5.509 3.076 1.00 97.88 86 GLU A N 1
ATOM 682 C CA . GLU A 1 86 ? 5.875 5.221 4.463 1.00 97.88 86 GLU A CA 1
ATOM 683 C C . GLU A 1 86 ? 5.691 6.449 5.371 1.00 97.88 86 GLU A C 1
ATOM 685 O O . GLU A 1 86 ? 5.121 6.343 6.458 1.00 97.88 86 GLU A O 1
ATOM 690 N N . CYS A 1 87 ? 6.103 7.637 4.917 1.00 97.81 87 CYS A N 1
ATOM 691 C CA . CYS A 1 87 ? 5.853 8.882 5.643 1.00 97.81 87 CYS A CA 1
ATOM 692 C C . CYS A 1 87 ? 4.356 9.167 5.820 1.00 97.81 87 CYS A C 1
ATOM 694 O O . CYS A 1 87 ? 3.951 9.604 6.895 1.00 97.81 87 CYS A O 1
ATOM 696 N N . HIS A 1 88 ? 3.538 8.929 4.791 1.00 97.62 88 HIS A N 1
ATOM 697 C CA . HIS A 1 88 ? 2.092 9.133 4.859 1.00 97.62 88 HIS A CA 1
ATOM 698 C C . HIS A 1 88 ? 1.430 8.173 5.847 1.00 97.62 88 HIS A C 1
ATOM 700 O O . HIS A 1 88 ? 0.608 8.623 6.638 1.00 97.62 88 HIS A O 1
ATOM 706 N N . VAL A 1 89 ? 1.813 6.892 5.849 1.00 97.88 89 VAL A N 1
ATOM 707 C CA . VAL A 1 89 ? 1.298 5.905 6.813 1.00 97.88 89 VAL A CA 1
ATOM 708 C C . VAL A 1 89 ? 1.601 6.354 8.240 1.00 97.88 89 VAL A C 1
ATOM 710 O O . VAL A 1 89 ? 0.679 6.525 9.028 1.00 97.88 89 VAL A O 1
ATOM 713 N N . ARG A 1 90 ? 2.862 6.690 8.543 1.00 97.62 90 ARG A N 1
ATOM 714 C CA . ARG A 1 90 ? 3.234 7.172 9.886 1.00 97.62 90 ARG A CA 1
ATOM 715 C C . ARG A 1 90 ? 2.505 8.458 10.281 1.00 97.62 90 ARG A C 1
ATOM 717 O O . ARG A 1 90 ? 2.164 8.638 11.445 1.00 97.62 90 ARG A O 1
ATOM 724 N N . ALA A 1 91 ? 2.296 9.372 9.332 1.00 97.31 91 ALA A N 1
ATOM 725 C CA . ALA A 1 91 ? 1.565 10.609 9.587 1.00 97.31 91 ALA A CA 1
ATOM 726 C C . ALA A 1 91 ? 0.078 10.347 9.870 1.00 97.31 91 ALA A C 1
ATOM 728 O O . ALA A 1 91 ? -0.497 11.017 10.727 1.00 97.31 91 ALA A O 1
ATOM 729 N N . LEU A 1 92 ? -0.532 9.379 9.180 1.00 98.00 92 LEU A N 1
ATOM 730 C CA . LEU A 1 92 ? -1.907 8.954 9.433 1.00 98.00 92 LEU A CA 1
ATOM 731 C C . LEU A 1 92 ? -2.040 8.277 10.795 1.00 98.00 92 LEU A C 1
ATOM 733 O O . LEU A 1 92 ? -2.947 8.640 11.536 1.00 98.00 92 LEU A O 1
ATOM 737 N N . ASP A 1 93 ? -1.123 7.379 11.157 1.00 97.94 93 ASP A N 1
ATOM 738 C CA . ASP A 1 93 ? -1.124 6.730 12.474 1.00 97.94 93 ASP A CA 1
ATOM 739 C C . ASP A 1 93 ? -1.038 7.775 13.595 1.00 97.94 93 ASP A C 1
ATOM 741 O O . ASP A 1 93 ? -1.880 7.811 14.491 1.00 97.94 93 ASP A O 1
ATOM 745 N N . ALA A 1 94 ? -0.098 8.718 13.478 1.00 97.94 94 ALA A N 1
ATOM 746 C CA . ALA A 1 94 ? 0.044 9.808 14.439 1.00 97.94 94 ALA A CA 1
ATOM 747 C C . ALA A 1 94 ? -1.206 10.705 14.511 1.00 97.94 94 ALA A C 1
ATOM 749 O O . ALA A 1 94 ? -1.580 11.161 15.591 1.00 97.94 94 ALA A O 1
ATOM 750 N N . ALA A 1 95 ? -1.861 10.970 13.377 1.00 98.12 95 ALA A N 1
ATOM 751 C CA . ALA A 1 95 ? -3.090 11.758 13.342 1.00 98.12 95 ALA A CA 1
ATOM 752 C C . ALA A 1 95 ? -4.273 11.013 13.979 1.00 98.12 95 ALA A C 1
ATOM 754 O O . ALA A 1 95 ? -5.069 11.629 14.686 1.00 98.12 95 ALA A O 1
ATOM 755 N N . ILE A 1 96 ? -4.379 9.701 13.755 1.00 97.88 96 ILE A N 1
ATOM 756 C CA . ILE A 1 96 ? -5.394 8.845 14.376 1.00 97.88 96 ILE A CA 1
ATOM 757 C C . ILE A 1 96 ? -5.202 8.824 15.891 1.00 97.88 96 ILE A C 1
ATOM 759 O O . ILE A 1 96 ? -6.176 8.979 16.625 1.00 97.88 96 ILE A O 1
ATOM 763 N N . ASP A 1 97 ? -3.971 8.667 16.369 1.00 97.75 97 ASP A N 1
ATOM 764 C CA . ASP A 1 97 ? -3.698 8.635 17.806 1.00 97.75 97 ASP A CA 1
ATOM 765 C C . ASP A 1 97 ? -3.962 9.994 18.460 1.00 97.75 97 ASP A C 1
ATOM 767 O O . ASP A 1 97 ? -4.661 10.061 19.471 1.00 97.75 97 ASP A O 1
ATOM 771 N N . ALA A 1 98 ? -3.548 11.091 17.820 1.00 98.00 98 ALA A N 1
ATOM 772 C CA . ALA A 1 98 ? -3.894 12.437 18.276 1.00 98.00 98 ALA A CA 1
ATOM 773 C C . ALA A 1 98 ? -5.416 12.676 18.307 1.00 98.00 98 ALA A C 1
ATOM 775 O O . ALA A 1 98 ? -5.919 13.354 19.202 1.00 98.00 98 ALA A O 1
ATOM 776 N N . TYR A 1 99 ? -6.161 12.116 17.348 1.00 98.06 99 TYR A N 1
ATOM 777 C CA . TYR A 1 99 ? -7.620 12.189 17.336 1.00 98.06 99 TYR A CA 1
ATOM 778 C C . TYR A 1 99 ? -8.247 11.366 18.468 1.00 98.06 99 TYR A C 1
ATOM 780 O O . TYR A 1 99 ? -9.135 11.869 19.145 1.00 98.06 99 TYR A O 1
ATOM 788 N N . LYS A 1 100 ? -7.763 10.148 18.748 1.00 97.75 100 LYS A N 1
ATOM 789 C CA . LYS A 1 100 ? -8.253 9.329 19.877 1.00 97.75 100 LYS A CA 1
ATOM 790 C C . LYS A 1 100 ? -8.072 10.018 21.233 1.00 97.75 100 LYS A C 1
ATOM 792 O O . LYS A 1 100 ? -8.875 9.803 22.137 1.00 97.75 100 LYS A O 1
ATOM 797 N N . GLU A 1 101 ? -7.026 10.827 21.382 1.00 96.81 101 GLU A N 1
ATOM 798 C CA . GLU A 1 101 ? -6.767 11.623 22.589 1.00 96.81 101 GLU A CA 1
ATOM 799 C C . GLU A 1 101 ? -7.573 12.935 22.636 1.00 96.81 101 GLU A C 1
ATOM 801 O O . GLU A 1 101 ? -7.556 13.649 23.643 1.00 96.81 101 GLU A O 1
ATOM 806 N N . SER A 1 102 ? -8.284 13.275 21.559 1.00 98.12 102 SER A N 1
ATOM 807 C CA . SER A 1 102 ? -8.987 14.543 21.429 1.00 98.12 102 SER A CA 1
ATOM 808 C C . SER A 1 102 ? -10.337 14.547 22.153 1.00 98.12 102 SER A C 1
ATOM 810 O O . SER A 1 102 ? -11.001 13.529 22.371 1.00 98.12 102 SER A O 1
ATOM 812 N N . SER A 1 103 ? -10.782 15.750 22.523 1.00 98.19 103 SER A N 1
ATOM 813 C CA . SER A 1 103 ? -12.080 15.938 23.177 1.00 98.19 103 SER A CA 1
ATOM 814 C C . SER A 1 103 ? -13.266 15.651 22.251 1.00 98.19 103 SER A C 1
ATOM 816 O O . SER A 1 103 ? -14.343 15.276 22.716 1.00 98.19 103 SER A O 1
ATOM 818 N N . GLU A 1 104 ? -13.064 15.811 20.944 1.00 98.12 104 GLU A N 1
ATOM 819 C CA . GLU A 1 104 ? -14.028 15.512 19.891 1.00 98.12 104 GLU A CA 1
ATOM 820 C C . GLU A 1 104 ? -14.289 14.010 19.827 1.00 98.12 104 GLU A C 1
ATOM 822 O O . GLU A 1 104 ? -15.448 13.605 19.897 1.00 98.12 104 GLU A O 1
ATOM 827 N N . PHE A 1 105 ? -13.235 13.185 19.813 1.00 97.88 105 PHE A N 1
ATOM 828 C CA . PHE A 1 105 ? -13.384 11.731 19.872 1.00 97.88 105 PHE A CA 1
ATOM 829 C C . PHE A 1 105 ? -14.135 11.290 21.130 1.00 97.88 105 PHE A C 1
ATOM 831 O O . PHE A 1 105 ? -15.043 10.466 21.064 1.00 97.88 105 PHE A O 1
ATOM 838 N N . GLU A 1 106 ? -13.829 11.882 22.284 1.00 97.06 106 GLU A N 1
ATOM 839 C CA . GLU A 1 106 ? -14.560 11.621 23.527 1.00 97.06 106 GLU A CA 1
ATOM 840 C C . GLU A 1 106 ? -16.052 11.981 23.439 1.00 97.06 106 GLU A C 1
ATOM 842 O O . GLU A 1 106 ? -16.913 11.247 23.942 1.00 97.06 106 GLU A O 1
ATOM 847 N N . ALA A 1 107 ? -16.383 13.106 22.802 1.00 97.88 107 ALA A N 1
ATOM 848 C CA . ALA A 1 107 ? -17.763 13.524 22.588 1.00 97.88 107 ALA A CA 1
ATOM 849 C C . ALA A 1 107 ? -18.497 12.582 21.622 1.00 97.88 107 ALA A C 1
ATOM 851 O O . ALA A 1 107 ? -19.619 12.158 21.916 1.00 97.88 107 ALA A O 1
ATOM 852 N N . GLU A 1 108 ? -17.856 12.209 20.515 1.00 97.62 108 GLU A N 1
ATOM 853 C CA . GLU A 1 108 ? -18.387 11.271 19.526 1.00 97.62 108 GLU A CA 1
ATOM 854 C C . GLU A 1 108 ? -18.576 9.875 20.116 1.00 97.62 108 GLU A C 1
ATOM 856 O O . GLU A 1 108 ? -19.652 9.295 19.979 1.00 97.62 108 GLU A O 1
ATOM 861 N N . ARG A 1 109 ? -17.600 9.371 20.878 1.00 96.75 109 ARG A N 1
ATOM 862 C CA . ARG A 1 109 ? -17.699 8.093 21.594 1.00 96.75 109 ARG A CA 1
ATOM 863 C C . ARG A 1 109 ? -18.896 8.079 22.539 1.00 96.75 109 ARG A C 1
ATOM 865 O O . ARG A 1 109 ? -19.664 7.120 22.552 1.00 96.75 109 ARG A O 1
ATOM 872 N N . LYS A 1 110 ? -19.095 9.143 23.324 1.00 96.75 110 LYS A N 1
ATOM 873 C CA . LYS A 1 110 ? -20.257 9.262 24.225 1.00 96.75 110 LYS A CA 1
ATOM 874 C C . LYS A 1 110 ? -21.572 9.340 23.456 1.00 96.75 110 LYS A C 1
ATOM 876 O O . LYS A 1 110 ? -22.555 8.735 23.883 1.00 96.75 110 LYS A O 1
ATOM 881 N N . ALA A 1 111 ? -21.602 10.075 22.347 1.00 97.56 111 ALA A N 1
ATOM 882 C CA . ALA A 1 111 ? -22.777 10.161 21.488 1.00 97.56 111 ALA A CA 1
ATOM 883 C C . ALA A 1 111 ? -23.125 8.794 20.879 1.00 97.56 111 ALA A C 1
ATOM 885 O O . ALA A 1 111 ? -24.288 8.396 20.928 1.00 97.56 111 ALA A O 1
ATOM 886 N N . TYR A 1 112 ? -22.120 8.053 20.405 1.00 96.19 112 TYR A N 1
ATOM 887 C CA . TYR A 1 112 ? -22.262 6.702 19.870 1.00 96.19 112 TYR A CA 1
ATOM 888 C C . TYR A 1 112 ? -22.801 5.732 20.927 1.00 96.19 112 TYR A C 1
ATOM 890 O O . TYR A 1 112 ? -23.845 5.120 20.718 1.00 96.19 112 TYR A O 1
ATOM 898 N N . ILE A 1 113 ? -22.172 5.663 22.108 1.00 95.75 113 ILE A N 1
ATOM 899 C CA . ILE A 1 113 ? -22.644 4.806 23.212 1.00 95.75 113 ILE A CA 1
ATOM 900 C C . ILE A 1 113 ? -24.091 5.141 23.576 1.00 95.75 113 ILE A C 1
ATOM 902 O O . ILE A 1 113 ? -24.898 4.246 23.791 1.00 95.75 113 ILE A O 1
ATOM 906 N N . LYS A 1 114 ? -24.449 6.428 23.629 1.00 96.00 114 LYS A N 1
ATOM 907 C CA . LYS A 1 114 ? -25.817 6.842 23.952 1.00 96.00 114 LYS A CA 1
ATOM 908 C C . LYS A 1 114 ? -26.824 6.419 22.879 1.00 96.00 114 LYS A C 1
ATOM 910 O O . LYS A 1 114 ? -27.949 6.071 23.228 1.00 96.00 114 LYS A O 1
ATOM 915 N N . ALA A 1 115 ? -26.442 6.472 21.606 1.00 97.44 115 ALA A N 1
ATOM 916 C CA . ALA A 1 115 ? -27.292 6.050 20.496 1.00 97.44 115 ALA A CA 1
ATOM 917 C C . ALA A 1 115 ? -27.483 4.523 20.453 1.00 97.44 115 ALA A C 1
ATOM 919 O O . ALA A 1 115 ? -28.577 4.064 20.138 1.00 97.44 115 ALA A O 1
ATOM 920 N N . HIS A 1 116 ? -26.456 3.763 20.840 1.00 96.56 116 HIS A N 1
ATOM 921 C CA . HIS A 1 116 ? -26.411 2.298 20.753 1.00 96.56 116 HIS A CA 1
ATOM 922 C C . HIS A 1 116 ? -26.462 1.598 22.120 1.00 96.56 116 HIS A C 1
ATOM 924 O O . HIS A 1 116 ? -26.081 0.438 22.249 1.00 96.56 116 HIS A O 1
ATOM 930 N N . LEU A 1 117 ? -26.935 2.286 23.166 1.00 95.19 117 LEU A N 1
ATOM 931 C CA . LEU A 1 117 ? -26.856 1.792 24.545 1.00 95.19 117 LEU A CA 1
ATOM 932 C C . LEU A 1 117 ? -27.561 0.443 24.734 1.00 95.19 117 LEU A C 1
ATOM 934 O O . LEU A 1 117 ? -27.072 -0.400 25.479 1.00 95.19 117 LEU A O 1
ATOM 938 N N . ASN A 1 118 ? -28.698 0.249 24.063 1.00 94.25 118 ASN A N 1
ATOM 939 C CA . ASN A 1 118 ? -29.463 -0.992 24.158 1.00 94.25 118 ASN A CA 1
ATOM 940 C C . ASN A 1 118 ? -28.718 -2.157 23.500 1.00 94.25 118 ASN A C 1
ATOM 942 O O . ASN A 1 118 ? -28.606 -3.204 24.118 1.00 94.25 118 ASN A O 1
ATOM 946 N N . GLU A 1 119 ? -28.162 -1.958 22.302 1.00 96.00 119 GLU A N 1
ATOM 947 C CA . GLU A 1 119 ? -27.404 -2.985 21.571 1.00 96.00 119 GLU A CA 1
ATOM 948 C C . GLU A 1 119 ? -26.152 -3.394 22.356 1.00 96.00 119 GLU A C 1
ATOM 950 O O . GLU A 1 119 ? -25.946 -4.572 22.636 1.00 96.00 119 GLU A O 1
ATOM 955 N N . ILE A 1 120 ? -25.374 -2.408 22.818 1.00 93.94 120 ILE A N 1
ATOM 956 C CA . ILE A 1 120 ? -24.192 -2.639 23.663 1.00 93.94 120 ILE A CA 1
ATOM 957 C C . ILE A 1 120 ? -24.593 -3.347 24.965 1.00 93.94 120 ILE A C 1
ATOM 959 O O . ILE A 1 120 ? -23.885 -4.232 25.443 1.00 93.94 120 ILE A O 1
ATOM 963 N N . GLY A 1 121 ? -25.723 -2.952 25.555 1.00 93.44 121 GLY A N 1
ATOM 964 C CA . GLY A 1 121 ? -26.259 -3.564 26.764 1.00 93.44 121 GLY A CA 1
ATOM 965 C C . GLY A 1 121 ? -26.652 -5.024 26.554 1.00 93.44 121 GLY A C 1
ATOM 966 O O . GLY A 1 121 ? -26.282 -5.865 27.365 1.00 93.44 121 GLY A O 1
ATOM 967 N N . GLU A 1 122 ? -27.360 -5.337 25.472 1.00 95.06 122 GLU A N 1
ATOM 968 C CA . GLU A 1 122 ? -27.753 -6.701 25.110 1.00 95.06 122 GLU A CA 1
ATOM 969 C C . GLU A 1 122 ? -26.533 -7.589 24.842 1.00 95.06 122 GLU A C 1
ATOM 971 O O . GLU A 1 122 ? -26.454 -8.693 25.383 1.00 95.06 122 GLU A O 1
ATOM 976 N N . GLU A 1 123 ? -25.546 -7.094 24.089 1.00 94.69 123 GLU A N 1
ATOM 977 C CA . GLU A 1 123 ? -24.290 -7.814 23.849 1.00 94.69 123 GLU A CA 1
ATOM 978 C C . GLU A 1 123 ? -23.519 -8.061 25.147 1.00 94.69 123 GLU A C 1
ATOM 980 O O . GLU A 1 123 ? -23.056 -9.175 25.394 1.00 94.69 123 GLU A O 1
ATOM 985 N N . TRP A 1 124 ? -23.414 -7.047 26.011 1.00 95.38 124 TRP A N 1
ATOM 986 C CA . TRP A 1 124 ? -22.757 -7.190 27.307 1.00 95.38 124 TRP A CA 1
ATOM 987 C C . TRP A 1 124 ? -23.486 -8.192 28.207 1.00 95.38 124 TRP A C 1
ATOM 989 O O . TRP A 1 124 ? -22.839 -9.031 28.836 1.00 95.38 124 TRP A O 1
ATOM 999 N N . LEU A 1 125 ? -24.820 -8.150 28.241 1.00 94.38 125 LEU A N 1
ATOM 1000 C CA . LEU A 1 125 ? -25.652 -9.078 29.009 1.00 94.38 125 LEU A CA 1
ATOM 1001 C C . LEU A 1 125 ? -25.543 -10.522 28.519 1.00 94.38 125 LEU A C 1
ATOM 1003 O O . LEU A 1 125 ? -25.669 -11.430 29.332 1.00 94.38 125 LEU A O 1
ATOM 1007 N N . ALA A 1 126 ? -25.276 -10.735 27.230 1.00 94.19 126 ALA A N 1
ATOM 1008 C CA . ALA A 1 126 ? -25.030 -12.060 26.667 1.00 94.19 126 ALA A CA 1
ATOM 1009 C C . ALA A 1 126 ? -23.647 -12.632 27.036 1.00 94.19 126 ALA A C 1
ATOM 1011 O O . ALA A 1 126 ? -23.371 -13.806 26.780 1.00 94.19 126 ALA A O 1
ATOM 1012 N N . THR A 1 127 ? -22.750 -11.828 27.619 1.00 94.56 127 THR A N 1
ATOM 1013 C CA . THR A 1 127 ? -21.463 -12.333 28.113 1.00 94.56 127 THR A CA 1
ATOM 1014 C C . THR A 1 127 ? -21.634 -13.053 29.457 1.00 94.56 127 THR A C 1
ATOM 1016 O O . THR A 1 127 ? -22.456 -12.632 30.272 1.00 94.56 127 THR A O 1
ATOM 1019 N N . PRO A 1 128 ? -20.797 -14.062 29.776 1.00 94.25 128 PRO A N 1
ATOM 1020 C CA . PRO A 1 128 ? -20.830 -14.719 31.086 1.00 94.25 128 PRO A CA 1
ATOM 1021 C C . PRO A 1 128 ? -20.675 -13.743 32.261 1.00 94.25 128 PRO A C 1
ATOM 1023 O O . PRO A 1 128 ? -21.284 -13.927 33.311 1.00 94.25 128 PRO A O 1
ATOM 1026 N N . LEU A 1 129 ? -19.882 -12.681 32.075 1.00 92.12 129 LEU A N 1
ATOM 1027 C CA . LEU A 1 129 ? -19.702 -11.635 33.080 1.00 92.12 129 LEU A CA 1
ATOM 1028 C C . LEU A 1 129 ? -20.985 -10.814 33.279 1.00 92.12 129 LEU A C 1
ATOM 1030 O O . LEU A 1 129 ? -21.329 -10.486 34.414 1.00 92.12 129 LEU A O 1
ATOM 1034 N N . GLY A 1 130 ? -21.686 -10.486 32.190 1.00 90.62 130 GLY A N 1
ATOM 1035 C CA . GLY A 1 130 ? -22.977 -9.801 32.231 1.00 90.62 130 GLY A CA 1
ATOM 1036 C C . GLY A 1 130 ? -24.041 -10.632 32.944 1.00 90.62 130 GLY A C 1
ATOM 1037 O O . GLY A 1 130 ? -24.676 -10.142 33.880 1.00 90.62 130 GLY A O 1
ATOM 1038 N N . GLU A 1 131 ? -24.176 -11.909 32.580 1.00 92.56 131 GLU A N 1
ATOM 1039 C CA . GLU A 1 131 ? -25.105 -12.844 33.230 1.00 92.56 131 GLU A CA 1
ATOM 1040 C C . GLU A 1 131 ? -24.801 -13.024 34.725 1.00 92.56 131 GLU A C 1
ATOM 1042 O O . GLU A 1 131 ? -25.710 -12.973 35.564 1.00 92.56 131 GLU A O 1
ATOM 1047 N N . GLU A 1 132 ? -23.524 -13.197 35.085 1.00 92.12 132 GLU A N 1
ATOM 1048 C CA . GLU A 1 132 ? -23.100 -13.308 36.482 1.00 92.12 132 GLU A CA 1
ATOM 1049 C C . GLU A 1 132 ? -23.466 -12.041 37.258 1.00 92.12 132 GLU A C 1
ATOM 1051 O O . GLU A 1 132 ? -24.013 -12.125 38.361 1.00 92.12 132 GLU A O 1
ATOM 1056 N N . LYS A 1 133 ? -23.213 -10.862 36.680 1.00 91.44 133 LYS A N 1
ATOM 1057 C CA . LYS A 1 133 ? -23.535 -9.587 37.321 1.00 91.44 133 LYS A CA 1
ATOM 1058 C C . LYS A 1 133 ? -25.028 -9.414 37.539 1.00 91.44 133 LYS A C 1
ATOM 1060 O O . LYS A 1 133 ? -25.427 -9.066 38.648 1.00 91.44 133 LYS A O 1
ATOM 1065 N N . VAL A 1 134 ? -25.855 -9.721 36.543 1.00 93.00 134 VAL A N 1
ATOM 1066 C CA . VAL A 1 134 ? -27.316 -9.703 36.708 1.00 93.00 134 VAL A CA 1
ATOM 1067 C C . VAL A 1 134 ? -27.754 -10.680 37.791 1.00 93.00 134 VAL A C 1
ATOM 1069 O O . VAL A 1 134 ? -28.582 -10.335 38.633 1.00 93.00 134 VAL A O 1
ATOM 1072 N N . THR A 1 135 ? -27.172 -11.876 37.825 1.00 89.62 135 THR A N 1
ATOM 1073 C CA . THR A 1 135 ? -27.490 -12.877 38.847 1.00 89.62 135 THR A CA 1
ATOM 1074 C C . THR A 1 135 ? -27.131 -12.374 40.247 1.00 89.62 135 THR A C 1
ATOM 1076 O O . THR A 1 135 ? -27.959 -12.461 41.155 1.00 89.62 135 THR A O 1
ATOM 1079 N N . GLN A 1 136 ? -25.947 -11.780 40.425 1.00 89.19 136 GLN A N 1
ATOM 1080 C CA . GLN A 1 136 ? -25.511 -11.182 41.692 1.00 89.19 1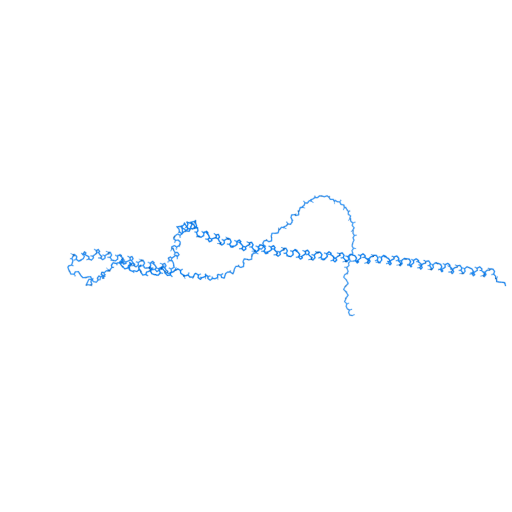36 GLN A CA 1
ATOM 1081 C C . GLN A 1 136 ? -26.453 -10.057 42.143 1.00 89.19 136 GLN A C 1
ATOM 1083 O O . GLN A 1 136 ? -26.953 -10.094 43.267 1.00 89.19 136 GLN A O 1
ATOM 1088 N N . GLU A 1 137 ? -26.747 -9.098 41.264 1.00 88.25 137 GLU A N 1
ATOM 1089 C CA . GLU A 1 137 ? -27.641 -7.973 41.568 1.00 88.25 137 GLU A CA 1
ATOM 1090 C C . GLU A 1 137 ? -29.069 -8.448 41.873 1.00 88.25 137 GLU A C 1
ATOM 1092 O O . GLU A 1 137 ? -29.700 -7.984 42.823 1.00 88.25 137 GLU A O 1
ATOM 1097 N N . SER A 1 138 ? -29.569 -9.441 41.130 1.00 89.56 138 SER A N 1
ATOM 1098 C CA . SER A 1 138 ? -30.896 -10.019 41.369 1.00 89.56 138 SER A CA 1
ATOM 1099 C C . SER A 1 138 ? -30.989 -10.716 42.730 1.00 89.56 138 SER A C 1
ATOM 1101 O O . SER A 1 138 ? -31.998 -10.583 43.426 1.00 89.56 138 SER A O 1
ATOM 1103 N N . LEU A 1 139 ? -29.923 -11.404 43.152 1.00 89.19 139 LEU A N 1
ATOM 1104 C CA . LEU A 1 139 ? -29.851 -12.050 44.458 1.00 89.19 139 LEU A CA 1
ATOM 1105 C C . LEU A 1 139 ? -29.833 -11.014 45.585 1.00 89.19 139 LEU A C 1
ATOM 1107 O O . LEU A 1 139 ? -30.540 -11.187 46.579 1.00 89.19 139 LEU A O 1
ATOM 1111 N N . ILE A 1 140 ? -29.069 -9.931 45.422 1.00 87.69 140 ILE A N 1
ATOM 1112 C CA . ILE A 1 140 ? -29.023 -8.820 46.381 1.00 87.69 140 ILE A CA 1
ATOM 1113 C C . ILE A 1 140 ? -30.408 -8.174 46.499 1.00 87.69 140 ILE A C 1
ATOM 1115 O O . ILE A 1 140 ? -30.925 -8.030 47.607 1.00 87.69 140 ILE A O 1
ATOM 1119 N N . ALA A 1 141 ? -31.050 -7.854 45.371 1.00 88.25 141 ALA A N 1
ATOM 1120 C CA . ALA A 1 141 ? -32.388 -7.267 45.349 1.00 88.25 141 ALA A CA 1
ATOM 1121 C C . ALA A 1 141 ? -33.434 -8.179 46.015 1.00 88.25 141 ALA A C 1
ATOM 1123 O O . ALA A 1 141 ? -34.277 -7.714 46.786 1.00 88.25 141 ALA A O 1
ATOM 1124 N N . TYR A 1 142 ? -33.353 -9.491 45.773 1.00 89.06 142 TYR A N 1
ATOM 1125 C CA . TYR A 1 142 ? -34.215 -10.476 46.422 1.00 89.06 142 TYR A CA 1
ATOM 1126 C C . TYR A 1 142 ? -34.021 -10.500 47.946 1.00 89.06 142 TYR A C 1
ATOM 1128 O O . TYR A 1 142 ? -34.997 -10.459 48.700 1.00 89.06 142 TYR A O 1
ATOM 1136 N N . GLN A 1 143 ? -32.770 -10.521 48.412 1.00 89.12 143 GLN A N 1
ATOM 1137 C CA . GLN A 1 143 ? -32.450 -10.499 49.841 1.00 89.12 143 GLN A CA 1
ATOM 1138 C C . GLN A 1 143 ? -32.905 -9.197 50.515 1.00 89.12 143 GLN A C 1
ATOM 1140 O O . GLN A 1 143 ? -33.450 -9.248 51.619 1.00 89.12 143 GLN A O 1
ATOM 1145 N N . ALA A 1 144 ? -32.753 -8.054 49.841 1.00 88.38 144 ALA A N 1
ATOM 1146 C CA . ALA A 1 144 ? -33.259 -6.760 50.300 1.00 88.38 144 ALA A CA 1
ATOM 1147 C C . ALA A 1 144 ? -34.782 -6.762 50.481 1.00 88.38 144 ALA A C 1
ATOM 1149 O O . ALA A 1 144 ? -35.279 -6.336 51.525 1.00 88.38 144 ALA A O 1
ATOM 1150 N N . GLY A 1 145 ? -35.523 -7.318 49.518 1.00 89.81 145 GLY A N 1
ATOM 1151 C CA . GLY A 1 145 ? -36.977 -7.454 49.621 1.00 89.81 145 GLY A CA 1
ATOM 1152 C C . GLY A 1 145 ? -37.424 -8.355 50.778 1.00 89.81 145 GLY A C 1
ATOM 1153 O O . GLY A 1 145 ? -38.360 -8.014 51.503 1.00 89.81 145 GLY A O 1
ATOM 1154 N N . LEU A 1 146 ? -36.746 -9.490 50.991 1.00 90.12 146 LEU A N 1
ATOM 1155 C CA . LEU A 1 146 ? -37.033 -10.377 52.126 1.00 90.12 146 LEU A CA 1
ATOM 1156 C C . LEU A 1 146 ? -36.775 -9.694 53.469 1.00 90.12 146 LEU A C 1
ATOM 1158 O O . LEU A 1 146 ? -37.617 -9.776 54.367 1.00 90.12 146 LEU A O 1
ATOM 1162 N N . TYR A 1 147 ? -35.639 -9.009 53.595 1.00 91.75 147 TYR A N 1
ATOM 1163 C CA . TYR A 1 147 ? -35.286 -8.271 54.801 1.00 91.75 147 TYR A CA 1
ATOM 1164 C C . TYR A 1 147 ? -36.331 -7.194 55.126 1.00 91.75 147 TYR A C 1
ATOM 1166 O O . TYR A 1 147 ? -36.853 -7.167 56.241 1.00 91.75 147 TYR A O 1
ATOM 1174 N N . ASP A 1 148 ? -36.721 -6.369 54.149 1.00 91.38 148 ASP A N 1
ATOM 1175 C CA . ASP A 1 148 ? -37.744 -5.327 54.330 1.00 91.38 148 ASP A CA 1
ATOM 1176 C C . ASP A 1 148 ? -39.097 -5.914 54.782 1.00 91.38 148 ASP A C 1
ATOM 1178 O O . ASP A 1 148 ? -39.757 -5.392 55.687 1.00 91.38 148 ASP A O 1
ATOM 1182 N N . MET A 1 149 ? -39.491 -7.061 54.224 1.00 91.50 149 MET A N 1
ATOM 1183 C CA . MET A 1 149 ? -40.708 -7.763 54.639 1.00 91.50 149 MET A CA 1
ATOM 1184 C C . MET A 1 149 ? -40.617 -8.305 56.070 1.00 91.50 149 MET A C 1
ATOM 1186 O O . MET A 1 149 ? -41.574 -8.154 56.837 1.00 91.50 149 MET A O 1
ATOM 1190 N N . GLN A 1 150 ? -39.483 -8.893 56.464 1.00 92.56 150 GLN A N 1
ATOM 1191 C CA . GLN A 1 150 ? -39.268 -9.354 57.841 1.00 92.56 150 GLN A CA 1
ATOM 1192 C C . GLN A 1 150 ? -39.352 -8.191 58.835 1.00 92.56 150 GLN A C 1
ATOM 1194 O O . GLN A 1 150 ? -40.082 -8.292 59.824 1.00 92.56 150 GLN A O 1
ATOM 1199 N N . GLN A 1 151 ? -38.703 -7.062 58.530 1.00 91.50 151 GLN A N 1
ATOM 1200 C CA . GLN A 1 151 ? -38.735 -5.858 59.368 1.00 91.50 151 GLN A CA 1
ATOM 1201 C C . GLN A 1 151 ? -40.147 -5.275 59.523 1.00 91.50 151 GLN A C 1
ATOM 1203 O O . GLN A 1 151 ? -40.464 -4.672 60.544 1.00 91.50 151 GLN A O 1
ATOM 1208 N N . LYS A 1 152 ? -41.037 -5.479 58.547 1.00 91.56 152 LYS A N 1
ATOM 1209 C CA . LYS A 1 152 ? -42.434 -5.013 58.620 1.00 91.56 152 LYS A CA 1
ATOM 1210 C C . LYS A 1 152 ? -43.373 -5.986 59.329 1.00 91.56 152 LYS A C 1
ATOM 1212 O O . LYS A 1 152 ? -44.351 -5.544 59.940 1.00 91.56 152 LYS A O 1
ATOM 1217 N N . ILE A 1 153 ? -43.137 -7.292 59.199 1.00 92.69 153 ILE A N 1
ATOM 1218 C CA . ILE A 1 153 ? -44.063 -8.336 59.662 1.00 92.69 153 ILE A CA 1
ATOM 1219 C C . ILE A 1 153 ? -43.706 -8.815 61.069 1.00 92.69 153 ILE A C 1
ATOM 1221 O O . ILE A 1 153 ? -44.599 -8.912 61.909 1.00 92.69 153 ILE A O 1
ATOM 1225 N N . TYR A 1 154 ? -42.434 -9.101 61.353 1.00 93.31 154 TYR A N 1
ATOM 1226 C CA . TYR A 1 154 ? -42.044 -9.750 62.611 1.00 93.31 154 TYR A CA 1
ATOM 1227 C C . TYR A 1 154 ? -42.292 -8.878 63.843 1.00 93.31 154 TYR A C 1
ATOM 1229 O O . TYR A 1 154 ? -42.808 -9.418 64.820 1.00 93.31 154 TYR A O 1
ATOM 1237 N N . PRO A 1 155 ? -42.058 -7.550 63.819 1.00 92.50 155 PRO A N 1
ATOM 1238 C CA . PRO A 1 155 ? -42.451 -6.695 64.937 1.00 92.50 155 PRO A CA 1
ATOM 1239 C C . PRO A 1 155 ? -43.956 -6.759 65.218 1.00 92.50 155 PRO A C 1
ATOM 1241 O O . PRO A 1 155 ? -44.362 -6.964 66.353 1.00 92.50 155 PRO A O 1
ATOM 1244 N N . LYS A 1 156 ? -44.796 -6.726 64.173 1.00 93.44 156 LYS A N 1
ATOM 1245 C CA . LYS A 1 156 ? -46.258 -6.816 64.329 1.00 93.44 156 LYS A CA 1
ATOM 1246 C C . LYS A 1 156 ? -46.726 -8.162 64.882 1.00 93.44 156 LYS A C 1
ATOM 1248 O O . LYS A 1 156 ? -47.802 -8.227 65.471 1.00 93.44 156 LYS A O 1
ATOM 1253 N N . LEU A 1 157 ? -45.980 -9.238 64.630 1.00 91.06 157 LEU A N 1
ATOM 1254 C CA . LEU A 1 157 ? -46.268 -10.557 65.192 1.00 91.06 157 LEU A CA 1
ATOM 1255 C C . LEU A 1 157 ? -45.847 -10.632 66.660 1.00 91.06 157 LEU A C 1
ATOM 1257 O O . LEU A 1 157 ? -46.643 -11.095 67.470 1.00 91.06 157 LEU A O 1
ATOM 1261 N N . ARG A 1 158 ? -44.672 -10.091 67.005 1.00 92.56 158 ARG A N 1
ATOM 1262 C CA . ARG A 1 158 ? -44.210 -9.952 68.397 1.00 92.56 158 ARG A CA 1
ATOM 1263 C C . ARG A 1 158 ? -45.171 -9.121 69.244 1.00 92.56 158 ARG A C 1
ATOM 1265 O O . ARG A 1 158 ? -45.453 -9.497 70.369 1.00 92.56 158 ARG A O 1
ATOM 1272 N N . ASP A 1 159 ? -45.722 -8.046 68.684 1.00 93.56 159 ASP A N 1
ATOM 1273 C CA . ASP A 1 159 ? -46.688 -7.191 69.386 1.00 93.56 159 ASP A CA 1
ATOM 1274 C C . ASP A 1 159 ? -48.032 -7.893 69.658 1.00 93.56 159 ASP A C 1
ATOM 1276 O O . ASP A 1 159 ? -48.794 -7.467 70.525 1.00 93.56 159 ASP A O 1
ATOM 1280 N N . LYS A 1 160 ? -48.374 -8.928 68.877 1.00 94.44 160 LYS A N 1
ATOM 1281 C CA . LYS A 1 160 ? -49.661 -9.637 68.974 1.00 94.44 160 LYS A CA 1
ATOM 1282 C C . LYS A 1 160 ? -49.591 -10.948 69.746 1.00 94.44 160 LYS A C 1
ATOM 1284 O O . LYS A 1 160 ? -50.616 -11.365 70.283 1.00 94.44 160 LYS A O 1
ATOM 1289 N N . PHE A 1 161 ? -48.443 -11.612 69.738 1.00 93.50 161 PHE A N 1
ATOM 1290 C CA . PHE A 1 161 ? -48.256 -12.937 70.313 1.00 93.50 161 PHE A CA 1
ATOM 1291 C C . PHE A 1 161 ? -46.983 -12.935 71.166 1.00 93.50 161 PHE A C 1
ATOM 1293 O O . PHE A 1 161 ? -45.876 -12.905 70.632 1.00 93.50 161 PHE A O 1
ATOM 1300 N N . ASP A 1 162 ? -47.149 -12.983 72.492 1.00 90.69 162 ASP A N 1
ATOM 1301 C CA . ASP A 1 162 ? -46.038 -12.950 73.459 1.00 90.69 162 ASP A CA 1
ATOM 1302 C C . ASP A 1 162 ? -45.117 -14.182 73.356 1.00 90.69 162 ASP A C 1
ATOM 1304 O O . ASP A 1 162 ? -43.958 -14.136 73.767 1.00 90.69 162 ASP A O 1
ATOM 1308 N N . ASP A 1 163 ? -45.620 -15.288 72.798 1.00 92.81 163 ASP A N 1
ATOM 1309 C CA . ASP A 1 163 ? -44.895 -16.536 72.546 1.00 92.81 163 ASP A CA 1
ATOM 1310 C C . ASP A 1 163 ? -44.358 -16.645 71.107 1.00 92.81 163 ASP A C 1
ATOM 1312 O O . ASP A 1 163 ? -43.962 -17.729 70.667 1.00 92.81 163 ASP A O 1
ATOM 1316 N N . PHE A 1 164 ? -44.337 -15.537 70.357 1.00 91.44 164 PHE A N 1
ATOM 1317 C CA . PHE A 1 164 ? -43.819 -15.530 68.995 1.00 91.44 164 PHE A CA 1
ATOM 1318 C C . PHE A 1 164 ? -42.322 -15.867 68.958 1.00 91.44 164 PHE A C 1
ATOM 1320 O O . PHE A 1 164 ? -41.462 -15.055 69.308 1.00 91.44 164 PHE A O 1
ATOM 1327 N N . ASP A 1 165 ? -42.017 -17.054 68.438 1.00 90.44 165 ASP A N 1
ATOM 1328 C CA . ASP A 1 165 ? -40.672 -17.495 68.085 1.00 90.44 165 ASP A CA 1
ATOM 1329 C C . ASP A 1 165 ? -40.600 -17.802 66.587 1.00 90.44 165 ASP A C 1
ATOM 1331 O O . ASP A 1 165 ? -41.328 -18.648 66.064 1.00 90.44 165 ASP A O 1
ATOM 1335 N N . VAL A 1 166 ? -39.670 -17.133 65.904 1.00 89.19 166 VAL A N 1
ATOM 1336 C CA . VAL A 1 166 ? -39.434 -17.274 64.461 1.00 89.19 166 VAL A CA 1
ATOM 1337 C C . VAL A 1 166 ? -39.148 -18.734 64.101 1.00 89.19 166 VAL A C 1
ATOM 1339 O O . VAL A 1 166 ? -39.701 -19.245 63.128 1.00 89.19 166 VAL A O 1
ATOM 1342 N N . ASN A 1 167 ? -38.336 -19.429 64.905 1.00 89.44 167 ASN A N 1
ATOM 1343 C CA . ASN A 1 167 ? -37.959 -20.811 64.609 1.00 89.44 167 ASN A CA 1
ATOM 1344 C C . ASN A 1 167 ? -39.096 -21.789 64.935 1.00 89.44 167 ASN A C 1
ATOM 1346 O O . ASN A 1 167 ? -39.392 -22.668 64.126 1.00 89.44 167 ASN A O 1
ATOM 1350 N N . GLY A 1 168 ? -39.761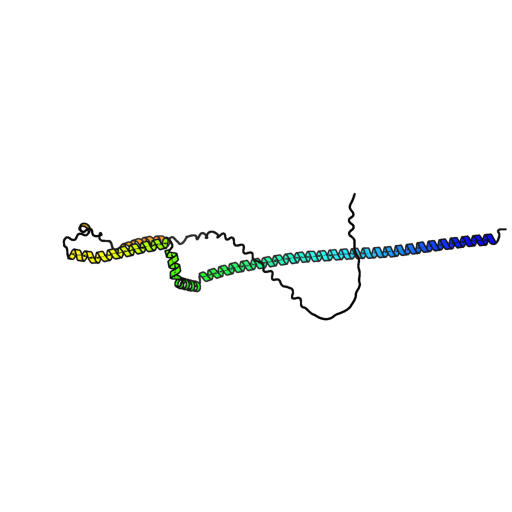 -21.620 66.083 1.00 88.44 168 GLY A N 1
ATOM 1351 C CA . GLY A 1 168 ? -40.894 -22.449 66.500 1.00 88.44 168 GLY A CA 1
ATOM 1352 C C . GLY A 1 168 ? -42.088 -22.397 65.545 1.00 88.44 168 GLY A C 1
ATOM 1353 O O . GLY A 1 168 ? -42.802 -23.387 65.402 1.00 88.44 168 GLY A O 1
ATOM 1354 N N . TRP A 1 169 ? -42.272 -21.279 64.841 1.00 90.06 169 TRP A N 1
ATOM 1355 C CA . TRP A 1 169 ? -43.332 -21.100 63.844 1.00 90.06 169 TRP A CA 1
ATOM 1356 C C . TRP A 1 169 ? -42.900 -21.502 62.422 1.00 90.06 169 TRP A C 1
ATOM 1358 O O . TRP A 1 169 ? -43.681 -21.367 61.480 1.00 90.06 169 TRP A O 1
ATOM 1368 N N . GLY A 1 170 ? -41.667 -21.994 62.248 1.00 88.81 170 GLY A N 1
ATOM 1369 C CA . GLY A 1 170 ? -41.125 -22.392 60.945 1.00 88.81 170 GLY A CA 1
ATOM 1370 C C . GLY A 1 170 ? -40.907 -21.222 59.981 1.00 88.81 170 GLY A C 1
ATOM 1371 O O . GLY A 1 170 ? -40.893 -21.424 58.766 1.00 88.81 170 GLY A O 1
ATOM 1372 N N . LEU A 1 171 ? -40.769 -19.998 60.498 1.00 89.56 171 LEU A N 1
ATOM 1373 C CA . LEU A 1 171 ? -40.530 -18.811 59.687 1.00 89.56 171 LEU A CA 1
ATOM 1374 C C . LEU A 1 171 ? -39.035 -18.663 59.351 1.00 89.56 171 LEU A C 1
ATOM 1376 O O . LEU A 1 171 ? -38.177 -19.117 60.112 1.00 89.56 171 LEU A O 1
ATOM 1380 N N . PRO A 1 172 ? -38.692 -18.021 58.217 1.00 87.88 172 PRO A N 1
ATOM 1381 C CA . PRO A 1 172 ? -37.301 -17.760 57.869 1.00 87.88 172 PRO A CA 1
ATOM 1382 C C . PRO A 1 172 ? -36.574 -16.982 58.969 1.00 87.88 172 PRO A C 1
ATOM 1384 O O . PRO A 1 172 ? -37.095 -16.005 59.499 1.00 87.88 172 PRO A O 1
ATOM 1387 N N . LYS A 1 173 ? -35.342 -17.383 59.290 1.00 88.56 173 LYS A N 1
ATOM 1388 C CA . LYS A 1 173 ? -34.522 -16.680 60.284 1.00 88.56 173 LYS A CA 1
ATOM 1389 C C . LYS A 1 173 ? -34.392 -15.195 59.922 1.00 88.56 173 LYS A C 1
ATOM 1391 O O . LYS A 1 173 ? -34.265 -14.862 58.743 1.00 88.56 173 LYS A O 1
ATOM 1396 N N . GLU A 1 174 ? -34.398 -14.322 60.930 1.00 85.44 174 GLU A N 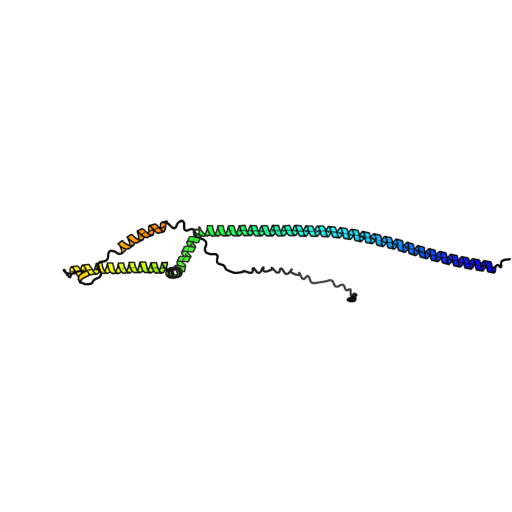1
ATOM 1397 C CA . GLU A 1 174 ? -34.161 -12.891 60.723 1.00 85.44 174 GLU A CA 1
ATOM 1398 C C . GLU A 1 174 ? -32.841 -12.666 59.990 1.00 85.44 174 GLU A C 1
ATOM 1400 O O . GLU A 1 174 ? -31.776 -13.143 60.400 1.00 85.44 174 GLU A O 1
ATOM 1405 N N . MET A 1 175 ? -32.948 -11.960 58.874 1.00 83.56 175 MET A N 1
ATOM 1406 C CA . MET A 1 175 ? -31.829 -11.630 58.020 1.00 83.56 175 MET A CA 1
ATOM 1407 C C . MET A 1 175 ? -31.061 -10.440 58.594 1.00 83.56 175 MET A C 1
ATOM 1409 O O . MET A 1 175 ? -31.627 -9.533 59.205 1.00 83.56 175 MET A O 1
ATOM 1413 N N . ILE A 1 176 ? -29.747 -10.457 58.382 1.00 81.31 176 ILE A N 1
ATOM 1414 C CA . ILE A 1 176 ? -28.889 -9.290 58.595 1.00 81.31 176 ILE A CA 1
ATOM 1415 C C . ILE A 1 176 ? -29.132 -8.334 57.427 1.00 81.31 176 ILE A C 1
ATOM 1417 O O . ILE A 1 176 ? -29.345 -8.798 56.307 1.00 81.31 176 ILE A O 1
ATOM 1421 N N . ASP A 1 177 ? -29.084 -7.030 57.700 1.00 79.94 177 ASP A N 1
ATOM 1422 C CA . ASP A 1 177 ? -29.209 -5.984 56.688 1.00 79.94 177 ASP A CA 1
ATOM 1423 C C . ASP A 1 177 ? -28.333 -6.291 55.450 1.00 79.94 177 ASP A C 1
ATOM 1425 O O . ASP A 1 177 ? -27.101 -6.373 55.570 1.00 79.94 177 ASP A O 1
ATOM 1429 N N . PRO A 1 178 ? -28.947 -6.501 54.272 1.00 72.69 178 PRO A N 1
ATOM 1430 C CA . PRO A 1 178 ? -28.220 -6.838 53.060 1.00 72.69 178 PRO A CA 1
ATOM 1431 C C . PRO A 1 178 ? -27.342 -5.686 52.556 1.00 72.69 178 PRO A C 1
ATOM 1433 O O . PRO A 1 178 ? -26.292 -5.960 51.975 1.00 72.69 178 PRO A O 1
ATOM 1436 N N . GLU A 1 179 ? -27.660 -4.417 52.843 1.00 70.56 179 GLU A N 1
ATOM 1437 C CA . GLU A 1 179 ? -26.786 -3.292 52.463 1.00 70.56 179 GLU A CA 1
ATOM 1438 C C . GLU A 1 179 ? -25.453 -3.327 53.227 1.00 70.56 179 GLU A C 1
ATOM 1440 O O . GLU A 1 179 ? -24.384 -3.070 52.662 1.00 70.56 179 GLU A O 1
ATOM 1445 N N . ALA A 1 180 ? -25.478 -3.761 54.490 1.00 71.12 180 ALA A N 1
ATOM 1446 C CA . ALA A 1 180 ? -24.272 -3.958 55.293 1.00 71.12 180 ALA A CA 1
ATOM 1447 C C . ALA A 1 180 ? -23.380 -5.107 54.775 1.00 71.12 180 ALA A C 1
ATOM 1449 O O . ALA A 1 180 ? -22.179 -5.146 55.073 1.00 71.12 180 ALA A O 1
ATOM 1450 N N . LEU A 1 181 ? -23.941 -6.044 54.001 1.00 67.38 181 LEU A N 1
ATOM 1451 C CA . LEU A 1 181 ? -23.196 -7.112 53.327 1.00 67.38 181 LEU A CA 1
ATOM 1452 C C . LEU A 1 181 ? -22.582 -6.624 52.008 1.00 67.38 181 LEU A C 1
ATOM 1454 O O . LEU A 1 181 ? -21.411 -6.911 51.745 1.00 67.38 181 LEU A O 1
ATOM 1458 N N . VAL A 1 182 ? -23.317 -5.818 51.233 1.00 67.50 182 VAL A N 1
ATOM 1459 C CA . VAL A 1 182 ? -22.822 -5.208 49.985 1.00 67.50 182 VAL A CA 1
ATOM 1460 C C . VAL A 1 182 ? -21.655 -4.254 50.260 1.00 67.50 182 VAL A C 1
ATOM 1462 O O . VAL A 1 182 ? -20.628 -4.332 49.583 1.00 67.50 182 VAL A O 1
ATOM 1465 N N . ALA A 1 183 ? -21.737 -3.435 51.315 1.00 64.62 183 ALA A N 1
ATOM 1466 C CA . ALA A 1 183 ? -20.649 -2.539 51.721 1.00 64.62 183 ALA A CA 1
ATOM 1467 C C . ALA A 1 183 ? -19.346 -3.290 52.070 1.00 64.62 183 ALA A C 1
ATOM 1469 O O . ALA A 1 183 ? -18.242 -2.796 51.829 1.00 64.62 183 ALA A O 1
ATOM 1470 N N . LYS A 1 184 ? -19.449 -4.517 52.600 1.00 61.44 184 LYS A N 1
ATOM 1471 C CA . LYS A 1 184 ? -18.282 -5.371 52.879 1.00 61.44 184 LYS A CA 1
ATOM 1472 C C . LYS A 1 184 ? -17.702 -6.005 51.616 1.00 61.44 184 LYS A C 1
ATOM 1474 O O . LYS A 1 184 ? -16.484 -6.141 51.530 1.00 61.44 184 LYS A O 1
ATOM 1479 N N . GLN A 1 185 ? -18.536 -6.361 50.638 1.00 61.97 185 GLN A N 1
ATOM 1480 C CA . GLN A 1 185 ? -18.070 -6.902 49.357 1.00 61.97 185 GLN A CA 1
ATOM 1481 C C . GLN A 1 185 ? -17.417 -5.833 48.471 1.00 61.97 185 GLN A C 1
ATOM 1483 O O . GLN A 1 185 ? -16.337 -6.075 47.929 1.00 61.97 185 GLN A O 1
ATOM 1488 N N . GLN A 1 186 ? -17.987 -4.629 48.376 1.00 56.53 186 GLN A N 1
ATOM 1489 C CA . GLN A 1 186 ? -17.416 -3.544 47.565 1.00 56.53 186 GLN A CA 1
ATOM 1490 C C . GLN A 1 186 ? -16.015 -3.115 48.044 1.00 56.53 186 GLN A C 1
ATOM 1492 O O . GLN A 1 186 ? -15.134 -2.872 47.219 1.00 56.53 186 GLN A O 1
ATOM 1497 N N . ASN A 1 187 ? -15.750 -3.153 49.356 1.00 53.62 187 ASN A N 1
ATOM 1498 C CA . ASN A 1 187 ? -14.414 -2.894 49.911 1.00 53.62 187 ASN A CA 1
ATOM 1499 C C . ASN A 1 187 ? -13.355 -3.948 49.528 1.00 53.62 187 ASN A C 1
ATOM 1501 O O . ASN A 1 187 ? -12.163 -3.655 49.572 1.00 53.62 187 ASN A O 1
ATOM 1505 N N . SER A 1 188 ? -13.760 -5.159 49.132 1.00 51.31 188 SER A N 1
ATOM 1506 C CA . SER A 1 188 ? -12.832 -6.198 48.653 1.00 51.31 188 SER A CA 1
ATOM 1507 C C . SER A 1 188 ? -12.571 -6.137 47.143 1.00 51.31 188 SER A C 1
ATOM 1509 O O . SER A 1 188 ? -11.494 -6.521 46.693 1.00 51.31 188 SER A O 1
ATOM 1511 N N . VAL A 1 189 ? -13.498 -5.573 46.362 1.00 49.16 189 VAL A N 1
ATOM 1512 C CA . VAL A 1 189 ? -13.339 -5.379 44.907 1.00 49.16 189 VAL A CA 1
ATOM 1513 C C . VAL A 1 189 ? -12.492 -4.139 44.586 1.00 49.16 189 VAL A C 1
ATOM 1515 O O . VAL A 1 189 ? -11.731 -4.152 43.620 1.00 49.16 189 VAL A O 1
ATOM 1518 N N . ALA A 1 190 ? -12.519 -3.105 45.437 1.00 45.47 190 ALA A N 1
ATOM 1519 C CA . ALA A 1 190 ? -11.674 -1.914 45.280 1.00 45.47 190 ALA A CA 1
ATOM 1520 C C . ALA A 1 190 ? -10.157 -2.212 45.325 1.00 45.47 190 ALA A C 1
ATOM 1522 O O . ALA A 1 190 ? -9.367 -1.453 44.768 1.00 45.47 190 ALA A O 1
ATOM 1523 N N . ILE A 1 191 ? -9.739 -3.335 45.924 1.00 44.41 191 ILE A N 1
ATOM 1524 C CA . ILE A 1 191 ? -8.327 -3.758 45.966 1.00 44.41 191 ILE A CA 1
ATOM 1525 C C . ILE A 1 191 ? -7.901 -4.468 44.665 1.00 44.41 191 ILE A C 1
ATOM 1527 O O . ILE A 1 191 ? -6.737 -4.389 44.281 1.00 44.41 191 ILE A O 1
ATOM 1531 N N . LEU A 1 192 ? -8.830 -5.090 43.927 1.00 43.94 192 LEU A N 1
ATOM 1532 C CA . LEU A 1 192 ? -8.536 -5.724 42.632 1.00 43.94 192 LEU A CA 1
ATOM 1533 C C . LEU A 1 192 ? -8.608 -4.743 41.451 1.00 43.94 192 LEU A C 1
ATOM 1535 O O . LEU A 1 192 ? -7.911 -4.938 40.459 1.00 43.94 192 LEU A O 1
ATOM 1539 N N . GLY A 1 193 ? -9.367 -3.648 41.575 1.00 41.22 193 GLY A N 1
ATOM 1540 C CA . GLY A 1 193 ? -9.413 -2.579 40.566 1.00 41.22 193 GLY A CA 1
ATOM 1541 C C . GLY A 1 193 ? -8.138 -1.728 40.469 1.00 41.22 193 GLY A C 1
ATOM 1542 O O . GLY A 1 193 ? -7.971 -1.001 39.497 1.00 41.22 193 GLY A O 1
ATOM 1543 N N . SER A 1 194 ? -7.223 -1.828 41.442 1.00 42.69 194 SER A N 1
ATOM 1544 C CA . SER A 1 194 ? -5.976 -1.047 41.473 1.00 42.69 194 SER A CA 1
ATOM 1545 C C . SER A 1 194 ? -4.734 -1.822 41.003 1.00 42.69 194 SER A C 1
ATOM 1547 O O . SER A 1 194 ? -3.639 -1.266 41.033 1.00 42.69 194 SER A O 1
ATOM 1549 N N . LEU A 1 195 ? -4.882 -3.082 40.568 1.00 42.44 195 LEU A N 1
ATOM 1550 C CA . LEU A 1 195 ? -3.786 -3.917 40.042 1.00 42.44 195 LEU A CA 1
ATOM 1551 C C . LEU A 1 195 ? -3.815 -4.094 38.514 1.00 42.44 195 LEU A C 1
ATOM 1553 O O . LEU A 1 195 ? -2.969 -4.793 37.967 1.00 42.44 195 LEU A O 1
ATOM 1557 N N . SER A 1 196 ? -4.733 -3.434 37.805 1.00 44.16 196 SER A N 1
ATOM 1558 C CA . SER A 1 196 ? -4.832 -3.502 36.340 1.00 44.16 196 SER A CA 1
ATOM 1559 C C . SER A 1 196 ? -4.287 -2.234 35.671 1.00 44.16 196 SER A C 1
ATOM 1561 O O . SER A 1 196 ? -4.971 -1.619 34.859 1.00 44.16 196 SER A O 1
ATOM 1563 N N . SER A 1 197 ? -3.071 -1.821 36.044 1.00 45.59 197 SER A N 1
ATOM 1564 C CA . SER A 1 197 ? -2.314 -0.774 35.331 1.00 45.59 197 SER A CA 1
ATOM 1565 C C . SER A 1 197 ? -1.235 -1.342 34.398 1.00 45.59 197 SER A C 1
ATOM 1567 O O . SER A 1 197 ? -0.724 -0.591 33.580 1.00 45.59 197 SER A O 1
ATOM 1569 N N . ASP A 1 198 ? -0.921 -2.639 34.488 1.00 46.03 198 ASP A N 1
ATOM 1570 C CA . ASP A 1 198 ? 0.150 -3.289 33.709 1.00 46.03 198 ASP A CA 1
ATOM 1571 C C . ASP A 1 198 ? -0.343 -4.557 32.991 1.00 46.03 198 ASP A C 1
ATOM 1573 O O . ASP A 1 198 ? 0.409 -5.509 32.780 1.00 46.03 198 ASP A O 1
ATOM 1577 N N . ALA A 1 199 ? -1.626 -4.601 32.614 1.00 48.72 199 ALA A N 1
ATOM 1578 C CA . ALA A 1 199 ? -2.079 -5.586 31.640 1.00 48.72 199 ALA A CA 1
ATOM 1579 C C . ALA A 1 199 ? -1.509 -5.181 30.276 1.00 48.72 199 ALA A C 1
ATOM 1581 O O . ALA A 1 199 ? -2.132 -4.441 29.520 1.00 48.72 199 ALA A O 1
ATOM 1582 N N . ASP A 1 200 ? -0.283 -5.643 30.037 1.00 49.69 200 ASP A N 1
ATOM 1583 C CA . ASP A 1 200 ? 0.324 -5.841 28.732 1.00 49.69 200 ASP A CA 1
ATOM 1584 C C . ASP A 1 200 ? -0.756 -6.392 27.796 1.00 49.69 200 ASP A C 1
ATOM 1586 O O . ASP A 1 200 ? -1.189 -7.543 27.912 1.00 49.69 200 ASP A O 1
ATOM 1590 N N . ILE A 1 201 ? -1.276 -5.510 26.942 1.00 50.06 201 ILE A N 1
ATOM 1591 C CA . ILE A 1 201 ? -2.207 -5.852 25.876 1.00 50.06 201 ILE A CA 1
ATOM 1592 C C . ILE A 1 201 ? -1.361 -6.624 24.873 1.00 50.06 201 ILE A C 1
ATOM 1594 O O . ILE A 1 201 ? -0.844 -6.073 23.905 1.00 50.06 201 ILE A O 1
ATOM 1598 N N . THR A 1 202 ? -1.166 -7.911 25.159 1.00 48.75 202 THR A N 1
ATOM 1599 C CA . THR A 1 202 ? -0.644 -8.854 24.187 1.00 48.75 202 THR A CA 1
ATOM 1600 C C . THR A 1 202 ? -1.584 -8.794 22.996 1.00 48.75 202 THR A C 1
ATOM 1602 O O . THR A 1 202 ? -2.782 -9.062 23.120 1.00 48.75 202 THR A O 1
ATOM 1605 N N . GLU A 1 203 ? -1.012 -8.349 21.883 1.00 51.25 203 GLU A N 1
ATOM 1606 C CA . GLU A 1 203 ? -1.608 -8.254 20.560 1.00 51.25 203 GLU A CA 1
ATOM 1607 C C . GLU A 1 203 ? -2.677 -9.330 20.313 1.00 51.25 203 GLU A C 1
ATOM 1609 O O . GLU A 1 203 ? -2.425 -10.519 20.551 1.00 51.25 203 GLU A O 1
ATOM 1614 N N . PRO A 1 204 ? -3.860 -8.951 19.794 1.00 57.97 204 PRO A N 1
ATOM 1615 C CA . PRO A 1 204 ? -4.818 -9.933 19.320 1.00 57.97 204 PRO A CA 1
ATOM 1616 C C . PRO A 1 204 ? -4.155 -10.823 18.253 1.00 57.97 204 PRO A C 1
ATOM 1618 O O . PRO A 1 204 ? -3.373 -10.328 17.436 1.00 57.97 204 PRO A O 1
ATOM 1621 N N . PRO A 1 205 ? -4.449 -12.137 18.241 1.00 52.47 205 PRO A N 1
ATOM 1622 C CA . PRO A 1 205 ? -3.857 -13.056 17.285 1.00 52.47 205 PRO A CA 1
ATOM 1623 C C . PRO A 1 205 ? -4.165 -12.583 15.869 1.00 52.47 205 PRO A C 1
ATOM 1625 O O . PRO A 1 205 ? -5.321 -12.334 15.526 1.00 52.47 205 PRO A O 1
ATOM 1628 N N . ALA A 1 206 ? -3.100 -12.473 15.073 1.00 49.62 206 ALA A N 1
ATOM 1629 C CA . ALA A 1 206 ? -3.132 -12.180 13.654 1.00 49.62 206 ALA A CA 1
ATOM 1630 C C . ALA A 1 206 ? -4.274 -12.951 12.984 1.00 49.62 206 ALA A C 1
ATOM 1632 O O . ALA A 1 206 ? -4.231 -14.178 12.851 1.00 49.62 206 ALA A O 1
ATOM 1633 N N . VAL A 1 207 ? -5.308 -12.213 12.582 1.00 52.22 207 VAL A N 1
ATOM 1634 C CA . VAL A 1 207 ? -6.361 -12.733 11.725 1.00 52.22 207 VAL A CA 1
ATOM 1635 C C . VAL A 1 207 ? -5.686 -13.085 10.408 1.00 52.22 207 VAL A C 1
ATOM 1637 O O . VAL A 1 207 ? -5.293 -12.226 9.622 1.00 52.22 207 VAL A O 1
ATOM 1640 N N . ALA A 1 208 ? -5.498 -14.384 10.210 1.00 54.50 208 ALA A N 1
ATOM 1641 C CA . ALA A 1 208 ? -5.157 -14.975 8.937 1.00 54.50 208 ALA A CA 1
ATOM 1642 C C . ALA A 1 208 ? -6.375 -14.870 8.005 1.00 54.50 208 ALA A C 1
ATOM 1644 O O . ALA A 1 208 ? -7.099 -15.837 7.795 1.00 54.50 208 ALA A O 1
ATOM 1645 N N . GLU A 1 209 ? -6.589 -13.687 7.441 1.00 46.34 209 GLU A N 1
ATOM 1646 C CA . GLU A 1 209 ? -7.277 -13.513 6.165 1.00 46.34 209 GLU A CA 1
ATOM 1647 C C . GLU A 1 209 ? -6.193 -13.049 5.178 1.00 46.34 209 GLU A C 1
ATOM 1649 O O . GLU A 1 209 ? -5.693 -11.938 5.244 1.00 46.34 209 GLU A O 1
ATOM 1654 N N . GLY A 1 210 ? -5.685 -13.869 4.260 1.00 51.34 210 GLY A N 1
ATOM 1655 C CA . GLY A 1 210 ? -6.473 -14.776 3.434 1.00 51.34 210 GLY A CA 1
ATOM 1656 C C . GLY A 1 210 ? -7.343 -14.022 2.421 1.00 51.34 210 GLY A C 1
ATOM 1657 O O . GLY A 1 210 ? -8.163 -14.643 1.762 1.00 51.34 210 GLY A O 1
ATOM 1658 N N . GLY A 1 211 ? -7.165 -12.707 2.278 1.00 46.41 211 GLY A N 1
ATOM 1659 C CA . GLY A 1 211 ? -7.728 -11.900 1.205 1.00 46.41 211 GLY A CA 1
ATOM 1660 C C . GLY A 1 211 ? -6.601 -11.383 0.328 1.00 46.41 211 GLY A C 1
ATOM 1661 O O . GLY A 1 211 ? -6.073 -10.299 0.560 1.00 46.41 211 GLY A O 1
ATOM 1662 N N . ALA A 1 212 ? -6.219 -12.161 -0.684 1.00 50.34 212 ALA A N 1
ATOM 1663 C CA . ALA A 1 212 ? -5.525 -11.614 -1.836 1.00 50.34 212 ALA A CA 1
ATOM 1664 C C . ALA A 1 212 ? -6.471 -10.600 -2.496 1.00 50.34 212 ALA A C 1
ATOM 1666 O O . ALA A 1 212 ? -7.267 -10.947 -3.366 1.00 50.34 212 ALA A O 1
ATOM 1667 N N . LEU A 1 213 ? -6.413 -9.344 -2.052 1.00 47.81 213 LEU A N 1
ATOM 1668 C CA . LEU A 1 213 ? -6.782 -8.221 -2.894 1.00 47.81 213 LEU A CA 1
ATOM 1669 C C . LEU A 1 213 ? -5.726 -8.189 -3.990 1.00 47.81 213 LEU A C 1
ATOM 1671 O O . LEU A 1 213 ? -4.668 -7.571 -3.872 1.00 47.81 213 LEU A O 1
ATOM 1675 N N . GLU A 1 214 ? -6.019 -8.944 -5.042 1.00 47.84 214 GLU A N 1
ATOM 1676 C CA . GLU A 1 214 ? -5.580 -8.657 -6.390 1.00 47.84 214 GLU A CA 1
ATOM 1677 C C . GLU A 1 214 ? -5.967 -7.197 -6.646 1.00 47.84 214 GLU A C 1
ATOM 1679 O O . GLU A 1 214 ? -7.078 -6.871 -7.062 1.00 47.84 214 GLU A O 1
ATOM 1684 N N . LEU A 1 215 ? -5.053 -6.290 -6.293 1.00 46.19 215 LEU A N 1
ATOM 1685 C CA . LEU A 1 215 ? -4.958 -4.975 -6.889 1.00 46.19 215 LEU A CA 1
ATOM 1686 C C . LEU A 1 215 ? -4.783 -5.255 -8.377 1.00 46.19 215 LEU A C 1
ATOM 1688 O O . LEU A 1 215 ? -3.665 -5.366 -8.880 1.00 46.19 215 LEU A O 1
ATOM 1692 N N . GLN A 1 216 ? -5.911 -5.410 -9.074 1.00 46.72 216 GLN A N 1
ATOM 1693 C CA . GLN A 1 216 ? -6.005 -5.028 -10.462 1.00 46.72 216 GLN A CA 1
ATOM 1694 C C . GLN A 1 216 ? -5.477 -3.603 -10.482 1.00 46.72 216 GLN A C 1
ATOM 1696 O O . GLN A 1 216 ? -6.164 -2.644 -10.128 1.00 46.72 216 GLN A O 1
ATOM 1701 N N . MET A 1 217 ? -4.202 -3.493 -10.845 1.00 45.69 217 MET A N 1
ATOM 1702 C CA . MET A 1 217 ? -3.726 -2.359 -11.591 1.00 45.69 217 MET A CA 1
ATOM 1703 C C . MET A 1 217 ? -4.746 -2.199 -12.707 1.00 45.69 217 MET A C 1
ATOM 1705 O O . MET A 1 217 ? -4.737 -2.935 -13.693 1.00 45.69 217 MET A O 1
ATOM 1709 N N . VAL A 1 218 ? -5.689 -1.286 -12.493 1.00 49.53 218 VAL A N 1
ATOM 1710 C CA . VAL A 1 218 ? -6.334 -0.588 -13.582 1.00 49.53 218 VAL A CA 1
ATOM 1711 C C . VAL A 1 218 ? -5.154 0.037 -14.301 1.00 49.53 218 VAL A C 1
ATOM 1713 O O . VAL A 1 218 ? -4.605 1.053 -13.881 1.00 49.53 218 VAL A O 1
ATOM 1716 N N . GLU A 1 219 ? -4.655 -0.685 -15.301 1.00 52.19 219 GLU A N 1
ATOM 1717 C CA . GLU A 1 219 ? -3.923 -0.083 -16.387 1.00 52.19 219 GLU A CA 1
ATOM 1718 C C . GLU A 1 219 ? -4.855 1.020 -16.861 1.00 52.19 219 GLU A C 1
ATOM 1720 O O . GLU A 1 219 ? -5.877 0.758 -17.501 1.00 52.19 219 GLU A O 1
ATOM 1725 N N . ASP A 1 220 ? -4.543 2.250 -16.453 1.00 44.19 220 ASP A N 1
ATOM 1726 C CA . ASP A 1 220 ? -4.960 3.440 -17.158 1.00 44.19 220 ASP A CA 1
ATOM 1727 C C . ASP A 1 220 ? -4.487 3.227 -18.588 1.00 44.19 220 ASP A C 1
ATOM 1729 O O . ASP A 1 220 ? -3.354 3.521 -18.981 1.00 44.19 220 ASP A O 1
ATOM 1733 N N . ASN A 1 221 ? -5.384 2.613 -19.352 1.00 47.75 221 ASN A N 1
ATOM 1734 C CA . ASN A 1 221 ? -5.361 2.504 -20.781 1.00 47.75 221 ASN A CA 1
ATOM 1735 C C . ASN A 1 221 ? -5.576 3.931 -21.272 1.00 47.75 221 ASN A C 1
ATOM 1737 O O . ASN A 1 221 ? -6.653 4.320 -21.724 1.00 47.75 221 ASN A O 1
ATOM 1741 N N . HIS A 1 222 ? -4.526 4.738 -21.130 1.00 47.12 222 HIS A N 1
ATOM 1742 C CA . HIS A 1 222 ? -4.291 5.891 -21.958 1.00 47.12 222 HIS A CA 1
ATOM 1743 C C . HIS A 1 222 ? -4.151 5.354 -23.379 1.00 47.12 222 HIS A C 1
ATOM 1745 O O . HIS A 1 222 ? -3.055 5.181 -23.911 1.00 47.12 222 HIS A O 1
ATOM 1751 N N . GLN A 1 223 ? -5.306 5.094 -23.997 1.00 47.16 223 GLN A N 1
ATOM 1752 C CA . GLN A 1 223 ? -5.454 5.227 -25.427 1.00 47.16 223 GLN A CA 1
ATOM 1753 C C . GLN A 1 223 ? -4.776 6.549 -25.790 1.00 47.16 223 GLN A C 1
ATOM 1755 O O . GLN A 1 223 ? -5.180 7.597 -25.270 1.00 47.16 223 GLN A O 1
ATOM 1760 N N . PRO A 1 224 ? -3.748 6.548 -26.651 1.00 50.22 224 PRO A N 1
ATOM 1761 C CA . PRO A 1 224 ? -3.369 7.787 -27.284 1.00 50.22 224 PRO A CA 1
ATOM 1762 C C . PRO A 1 224 ? -4.621 8.270 -28.012 1.00 50.22 224 PRO A C 1
ATOM 1764 O O . PRO A 1 224 ? -5.162 7.562 -28.862 1.00 50.22 224 PRO A O 1
ATOM 1767 N N . LEU A 1 225 ? -5.100 9.455 -27.634 1.00 45.62 225 LEU A N 1
ATOM 1768 C CA . LEU A 1 225 ? -5.981 10.261 -28.463 1.00 45.62 225 LEU A CA 1
ATOM 1769 C C . LEU A 1 225 ? -5.297 10.375 -29.825 1.00 45.62 225 LEU A C 1
ATOM 1771 O O . LEU A 1 225 ? -4.424 11.215 -30.043 1.00 45.62 225 LEU A O 1
ATOM 1775 N N . SER A 1 226 ? -5.663 9.473 -30.731 1.00 43.88 226 SER A N 1
ATOM 1776 C CA . SER A 1 226 ? -5.447 9.618 -32.152 1.00 43.88 226 SER A CA 1
ATOM 1777 C C . SER A 1 226 ? -6.249 10.842 -32.552 1.00 43.88 226 SER A C 1
ATOM 1779 O O . SER A 1 226 ? -7.451 10.762 -32.802 1.00 43.88 226 SER A O 1
ATOM 1781 N N . ALA A 1 227 ? -5.580 11.992 -32.544 1.00 49.50 227 ALA A N 1
ATOM 1782 C CA . ALA A 1 227 ? -6.035 13.157 -33.262 1.00 49.50 227 ALA A CA 1
ATOM 1783 C C . ALA A 1 227 ? -6.134 12.748 -34.735 1.00 49.50 227 ALA A C 1
ATOM 1785 O O . ALA A 1 227 ? -5.146 12.716 -35.468 1.00 49.50 227 ALA A O 1
ATOM 1786 N N . GLN A 1 228 ? -7.351 12.385 -35.134 1.00 46.66 228 GLN A N 1
ATOM 1787 C CA . GLN A 1 228 ? -7.831 12.578 -36.486 1.00 46.66 228 GLN A CA 1
ATOM 1788 C C . GLN A 1 228 ? -7.589 14.042 -36.844 1.00 46.66 228 GLN A C 1
ATOM 1790 O O . GLN A 1 228 ? -8.308 14.936 -36.404 1.00 46.66 228 GLN A O 1
ATOM 1795 N N . THR A 1 229 ? -6.568 14.283 -37.651 1.00 51.16 229 THR A N 1
ATOM 1796 C CA . THR A 1 229 ? -6.636 15.340 -38.651 1.00 51.16 229 THR A CA 1
ATOM 1797 C C . THR A 1 229 ? -6.856 14.652 -39.981 1.00 51.16 229 THR A C 1
ATOM 1799 O O . THR A 1 229 ? -5.932 14.095 -40.574 1.00 51.16 229 THR A O 1
ATOM 1802 N N . ASP A 1 230 ? -8.120 14.654 -40.386 1.00 45.88 230 ASP A N 1
ATOM 1803 C CA . ASP A 1 230 ? -8.524 14.474 -41.766 1.00 45.88 230 ASP A CA 1
ATOM 1804 C C . ASP A 1 230 ? -7.858 15.521 -42.671 1.00 45.88 230 ASP A C 1
ATOM 1806 O O . ASP A 1 230 ? -7.626 16.663 -42.274 1.00 45.88 230 ASP A O 1
ATOM 1810 N N . SER A 1 231 ? -7.725 15.112 -43.931 1.00 46.59 231 SER A N 1
ATOM 1811 C CA . SER A 1 231 ? -7.646 15.925 -45.148 1.00 46.59 231 SER A CA 1
ATOM 1812 C C . SER A 1 231 ? -6.265 16.260 -45.729 1.00 46.59 231 SER A C 1
ATOM 1814 O O . SER A 1 231 ? -5.478 17.050 -45.217 1.00 46.59 231 SER A O 1
ATOM 1816 N N . ASP A 1 232 ? -6.106 15.696 -46.930 1.00 49.16 232 ASP A N 1
ATOM 1817 C CA . ASP A 1 232 ? -5.464 16.265 -48.112 1.00 49.16 232 ASP A CA 1
ATOM 1818 C C . ASP A 1 232 ? -3.951 16.121 -48.289 1.00 49.16 232 ASP A C 1
ATOM 1820 O O . ASP A 1 232 ? -3.188 17.079 -48.175 1.00 49.16 232 ASP A O 1
ATOM 1824 N N . ARG A 1 233 ? -3.550 14.964 -48.841 1.00 43.75 233 ARG A N 1
ATOM 1825 C CA . ARG A 1 233 ? -2.874 14.985 -50.151 1.00 43.75 233 ARG A CA 1
ATOM 1826 C C . ARG A 1 233 ? -2.938 13.639 -50.871 1.00 43.75 233 ARG A C 1
ATOM 1828 O O . ARG A 1 233 ? -2.189 12.713 -50.577 1.00 43.75 233 ARG A O 1
ATOM 1835 N N . ALA A 1 234 ? -3.796 13.578 -51.882 1.00 52.25 234 ALA A N 1
ATOM 1836 C CA . ALA A 1 234 ? -3.635 12.659 -52.994 1.00 52.25 234 ALA A CA 1
ATOM 1837 C C . ALA A 1 234 ? -2.308 12.956 -53.710 1.00 52.25 234 ALA A C 1
ATOM 1839 O O . ALA A 1 234 ? -2.113 14.080 -54.168 1.00 52.25 234 ALA A O 1
ATOM 1840 N N . VAL A 1 235 ? -1.428 11.960 -53.837 1.00 54.25 235 VAL A N 1
ATOM 1841 C CA . VAL A 1 235 ? -0.619 11.773 -55.047 1.00 54.25 235 VAL A CA 1
ATOM 1842 C C . VAL A 1 235 ? -0.464 10.274 -55.274 1.00 54.25 235 VAL A C 1
ATOM 1844 O O . VAL A 1 235 ? 0.050 9.535 -54.438 1.00 54.25 235 VAL A O 1
ATOM 1847 N N . GLU A 1 236 ? -0.978 9.864 -56.421 1.00 50.97 236 GLU A N 1
ATOM 1848 C CA . GLU A 1 236 ? -0.805 8.587 -57.090 1.00 50.97 236 GLU A CA 1
ATOM 1849 C C . GLU A 1 236 ? 0.661 8.130 -57.103 1.00 50.97 236 GLU A C 1
ATOM 1851 O O . GLU A 1 236 ? 1.559 8.919 -57.384 1.00 50.97 236 GLU A O 1
ATOM 1856 N N . SER A 1 237 ? 0.900 6.835 -56.911 1.00 49.38 237 SER A N 1
ATOM 1857 C CA . SER A 1 237 ? 1.842 6.097 -57.757 1.00 49.38 237 SER A CA 1
ATOM 1858 C C . SER A 1 237 ? 1.703 4.608 -57.473 1.00 49.38 237 SER A C 1
ATOM 1860 O O . SER A 1 237 ? 2.190 4.077 -56.475 1.00 49.38 237 SER A O 1
ATOM 1862 N N . ALA A 1 238 ? 0.986 3.950 -58.373 1.00 54.19 238 ALA A N 1
ATOM 1863 C CA . ALA A 1 238 ? 1.017 2.517 -58.542 1.00 54.19 238 ALA A CA 1
ATOM 1864 C C . ALA A 1 238 ? 2.422 2.082 -58.976 1.00 54.19 238 ALA A C 1
ATOM 1866 O O . ALA A 1 238 ? 2.899 2.542 -60.009 1.00 54.19 238 ALA A O 1
ATOM 1867 N N . VAL A 1 239 ? 3.036 1.142 -58.256 1.00 56.41 239 VAL A N 1
ATOM 1868 C CA . VAL A 1 239 ? 3.975 0.187 -58.857 1.00 56.41 239 VAL A CA 1
ATOM 1869 C C . VAL A 1 239 ? 3.737 -1.181 -58.225 1.00 56.41 239 VAL A C 1
ATOM 1871 O O . VAL A 1 239 ? 4.159 -1.473 -57.108 1.00 56.41 239 VAL A O 1
ATOM 1874 N N . ASP A 1 240 ? 3.020 -1.997 -58.993 1.00 50.47 240 ASP A N 1
ATOM 1875 C CA . ASP A 1 240 ? 3.048 -3.455 -58.976 1.00 50.47 240 ASP A CA 1
ATOM 1876 C C . ASP A 1 240 ? 4.484 -3.990 -58.883 1.00 50.47 240 ASP A C 1
ATOM 1878 O O . ASP A 1 240 ? 5.372 -3.548 -59.612 1.00 50.47 240 ASP A O 1
ATOM 1882 N N . GLY A 1 241 ? 4.710 -4.994 -58.034 1.00 46.91 241 GLY A N 1
ATOM 1883 C CA . GLY A 1 241 ? 6.056 -5.527 -57.807 1.00 46.91 241 GLY A CA 1
ATOM 1884 C C . GLY A 1 241 ? 6.110 -6.890 -57.126 1.00 46.91 241 GLY A C 1
ATOM 1885 O O . GLY A 1 241 ? 6.845 -7.091 -56.170 1.00 46.91 241 GLY A O 1
ATOM 1886 N N . ARG A 1 242 ? 5.299 -7.820 -57.622 1.00 51.59 242 ARG A N 1
ATOM 1887 C CA . ARG A 1 242 ? 5.317 -9.275 -57.402 1.00 51.59 242 ARG A CA 1
ATOM 1888 C C . ARG A 1 242 ? 6.741 -9.878 -57.353 1.00 51.59 242 ARG A C 1
ATOM 1890 O O . ARG A 1 242 ? 7.452 -9.786 -58.343 1.00 51.59 242 ARG A O 1
ATOM 1897 N N . SER A 1 243 ? 7.099 -10.593 -56.278 1.00 49.38 243 SER A N 1
ATOM 1898 C CA . SER A 1 243 ? 7.972 -11.795 -56.292 1.00 49.38 243 SER A CA 1
ATOM 1899 C C . SER A 1 243 ? 7.981 -12.413 -54.884 1.00 49.38 243 SER A C 1
ATOM 1901 O O . SER A 1 243 ? 8.468 -11.799 -53.946 1.00 49.38 243 SER A O 1
ATOM 1903 N N . VAL A 1 244 ? 7.253 -13.496 -5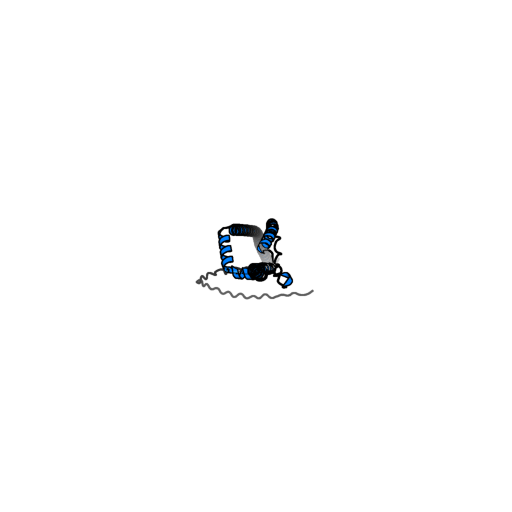4.602 1.00 53.44 244 VAL A N 1
ATOM 1904 C CA . VAL A 1 244 ? 7.673 -14.903 -54.776 1.00 53.44 244 VAL A CA 1
ATOM 1905 C C . VAL A 1 244 ? 9.128 -15.147 -54.350 1.00 53.44 244 VAL A C 1
ATOM 1907 O O . VAL A 1 244 ? 10.055 -14.835 -55.089 1.00 53.44 244 VAL A O 1
ATOM 1910 N N . GLY A 1 245 ? 9.291 -15.764 -53.180 1.00 48.50 245 GLY A N 1
ATOM 1911 C CA . GLY A 1 245 ? 10.461 -16.547 -52.768 1.00 48.50 245 GLY A CA 1
ATOM 1912 C C . GLY A 1 245 ? 9.936 -17.661 -51.861 1.00 48.50 245 GLY A C 1
ATOM 1913 O O . GLY A 1 245 ? 9.555 -17.399 -50.729 1.00 48.50 245 GLY A O 1
ATOM 1914 N N . GLN A 1 246 ? 9.502 -18.792 -52.421 1.00 52.03 246 GLN A N 1
ATOM 1915 C CA . GLN A 1 246 ? 10.302 -20.011 -52.598 1.00 52.03 246 GLN A CA 1
ATOM 1916 C C . GLN A 1 246 ? 11.119 -20.388 -51.357 1.00 52.03 246 GLN A C 1
ATOM 1918 O O . GLN A 1 246 ? 12.270 -20.000 -51.188 1.00 52.03 246 GLN A O 1
ATOM 1923 N N . ASN A 1 247 ? 10.473 -21.208 -50.526 1.00 48.78 247 ASN A N 1
ATOM 1924 C CA . ASN A 1 247 ? 11.115 -22.138 -49.612 1.00 48.78 247 ASN A CA 1
ATOM 1925 C C . ASN A 1 247 ? 11.990 -23.099 -50.422 1.00 48.78 247 ASN A C 1
ATOM 1927 O O . ASN A 1 247 ? 11.473 -23.817 -51.280 1.00 48.78 247 ASN A O 1
ATOM 1931 N N . ILE A 1 248 ? 13.284 -23.135 -50.125 1.00 54.72 248 ILE A N 1
ATOM 1932 C CA . ILE A 1 248 ? 14.148 -24.255 -50.483 1.00 54.72 248 ILE A CA 1
ATOM 1933 C C . ILE A 1 248 ? 14.500 -24.932 -49.165 1.00 54.72 248 ILE A C 1
ATOM 1935 O O . ILE A 1 248 ? 15.298 -24.437 -48.374 1.00 54.72 248 ILE A O 1
ATOM 1939 N N . SER A 1 249 ? 13.797 -26.025 -48.903 1.00 59.38 249 SER A N 1
ATOM 1940 C CA . SER A 1 249 ? 14.198 -27.042 -47.946 1.00 59.38 249 SER A CA 1
ATOM 1941 C C . SER A 1 249 ? 15.234 -27.898 -48.662 1.00 59.38 249 SER A C 1
ATOM 1943 O O . SER A 1 249 ? 14.882 -28.596 -49.609 1.00 59.38 249 SER A O 1
ATOM 1945 N N . GLU A 1 250 ? 16.494 -27.824 -48.249 1.00 58.06 250 GLU A N 1
ATOM 1946 C CA . GLU A 1 250 ? 17.498 -28.802 -48.655 1.00 58.06 250 GLU A CA 1
ATOM 1947 C C . GLU A 1 250 ? 17.732 -29.719 -47.457 1.00 58.06 250 GLU A C 1
ATOM 1949 O O . GLU A 1 250 ? 18.289 -29.333 -46.428 1.00 58.06 250 GLU A O 1
ATOM 1954 N N . ALA A 1 251 ? 17.140 -30.901 -47.579 1.00 61.66 251 ALA A N 1
ATOM 1955 C CA . ALA A 1 251 ? 17.420 -32.063 -46.770 1.00 61.66 251 ALA A CA 1
ATOM 1956 C C . ALA A 1 251 ? 18.459 -32.923 -47.500 1.00 61.66 251 ALA A C 1
ATOM 1958 O O . ALA A 1 251 ? 18.500 -32.933 -48.729 1.00 61.66 251 ALA A O 1
ATOM 1959 N N . ASP A 1 252 ? 19.182 -33.685 -46.685 1.00 57.81 252 ASP A N 1
ATOM 1960 C CA . ASP A 1 252 ? 19.889 -34.930 -46.982 1.00 57.81 252 ASP A CA 1
ATOM 1961 C C . ASP A 1 252 ? 21.392 -34.908 -47.335 1.00 57.81 252 ASP A C 1
ATOM 1963 O O . ASP A 1 252 ? 21.808 -34.506 -48.416 1.00 57.81 252 ASP A O 1
ATOM 1967 N N . VAL A 1 253 ? 22.124 -35.515 -46.378 1.00 51.56 253 VAL A N 1
ATOM 1968 C CA . VAL A 1 253 ? 23.147 -36.583 -46.506 1.00 51.56 253 VAL A CA 1
ATOM 1969 C C . VAL A 1 253 ? 24.559 -36.201 -46.948 1.00 51.56 253 VAL A C 1
ATOM 1971 O O . VAL A 1 253 ? 24.786 -35.861 -48.125 1.00 51.56 253 VAL A O 1
#